Protein AF-A0A8J7S3L3-F1 (afdb_monomer)

Solvent-accessible surface area (backbone atoms only — not comparable to full-atom values): 12787 Å² total; per-residue (Å²): 104,70,68,49,50,49,54,50,54,50,32,56,54,24,55,77,68,77,41,87,68,78,92,63,87,54,40,47,67,22,46,58,32,37,54,26,50,59,57,37,36,75,75,37,51,93,46,29,60,64,65,48,79,44,77,77,84,53,61,69,63,55,49,54,53,35,75,75,72,50,64,72,42,30,33,40,27,55,44,59,82,64,94,70,64,72,58,43,76,20,71,45,71,69,49,39,49,57,49,47,63,70,50,56,83,67,79,64,57,44,29,40,29,45,57,76,80,58,80,42,40,31,46,34,33,34,49,66,91,41,78,70,46,40,31,33,29,44,44,84,91,52,98,63,34,51,57,93,77,70,20,49,75,46,80,42,90,76,54,69,67,58,52,51,48,51,55,50,53,32,58,76,47,58,37,30,48,32,29,34,33,33,36,31,35,98,88,56,69,30,46,75,47,54,34,58,80,52,84,48,83,74,51,52,80,78,32,68,55,69,59,52,50,52,53,51,53,56,55,51,61,55,61,78,75,110

Sequence (226 aa):
MYVLKYIESINEKNLKKGLKTVKIINNSKAVETCQNKYLTYVKLNEFMPKSYLTYSKEFKDIEELVEKNIEYPIVVKPVYGGYGNNVLMARDSKELNNICDLINSSNKEIFLQEYVPYKHDLRVFVLGKEVIGCMERIPHENWKANYSLGATIKEFEISEDIKKCVLNATRKLEAELVGVDVLVTEKDFKILEMNITPQFSGMIHFVDVPKKIIEYCLNLSKKDNK

pLDDT: mean 89.97, std 10.02, range [41.34, 98.56]

Structure (mmCIF, N/CA/C/O backbone):
data_AF-A0A8J7S3L3-F1
#
_entry.id   AF-A0A8J7S3L3-F1
#
loop_
_atom_site.group_PDB
_atom_site.id
_atom_site.type_symbol
_atom_site.label_atom_id
_atom_site.label_alt_id
_atom_site.label_comp_id
_atom_site.label_asym_id
_atom_site.label_entity_id
_atom_site.label_seq_id
_atom_site.pdbx_PDB_ins_code
_atom_site.Cartn_x
_atom_site.Cartn_y
_atom_site.Cartn_z
_atom_site.occupancy
_atom_site.B_iso_or_equiv
_atom_site.auth_seq_id
_atom_site.auth_comp_id
_atom_site.auth_asym_id
_atom_site.auth_atom_id
_atom_site.pdbx_PDB_model_num
ATOM 1 N N . MET A 1 1 ? 4.843 11.279 13.914 1.00 65.88 1 MET A N 1
ATOM 2 C CA . MET A 1 1 ? 5.247 10.041 14.619 1.00 65.88 1 MET A CA 1
ATOM 3 C C . MET A 1 1 ? 5.637 10.274 16.080 1.00 65.88 1 MET A C 1
ATOM 5 O O . MET A 1 1 ? 5.054 9.624 16.934 1.00 65.88 1 MET A O 1
ATOM 9 N N . TYR A 1 2 ? 6.555 11.200 16.395 1.00 74.94 2 TYR A N 1
ATOM 10 C CA . TYR A 1 2 ? 7.013 11.441 17.779 1.00 74.94 2 TYR A CA 1
ATOM 11 C C . TYR A 1 2 ? 5.892 11.759 18.781 1.00 74.94 2 TYR A C 1
ATOM 13 O O . TYR A 1 2 ? 5.894 11.218 19.881 1.00 74.94 2 TYR A O 1
ATOM 21 N N . VAL A 1 3 ? 4.893 12.553 18.380 1.00 78.62 3 VAL A N 1
ATOM 22 C CA . VAL A 1 3 ? 3.722 12.858 19.225 1.00 78.62 3 VAL A CA 1
ATOM 23 C C . VAL A 1 3 ? 2.913 11.600 19.557 1.00 78.62 3 VAL A C 1
ATOM 25 O O . VAL A 1 3 ? 2.542 11.406 20.706 1.00 78.62 3 VAL A O 1
ATOM 28 N N . LEU A 1 4 ? 2.690 10.707 18.586 1.00 81.44 4 LEU A N 1
ATOM 29 C CA . LEU A 1 4 ? 1.944 9.463 18.817 1.00 81.44 4 LEU A CA 1
ATOM 30 C C . LEU A 1 4 ? 2.699 8.537 19.775 1.00 81.44 4 LEU A C 1
ATOM 32 O O . LEU A 1 4 ? 2.120 8.089 20.757 1.00 81.44 4 LEU A O 1
ATOM 36 N N . LYS A 1 5 ? 4.008 8.342 19.552 1.00 81.88 5 LYS A N 1
ATOM 37 C CA . LYS A 1 5 ? 4.872 7.558 20.454 1.00 81.88 5 LYS A CA 1
ATOM 38 C C . LYS A 1 5 ? 4.876 8.130 21.879 1.00 81.88 5 LYS A C 1
ATOM 40 O O . LYS A 1 5 ? 4.873 7.382 22.852 1.00 81.88 5 LYS A O 1
ATOM 45 N N . TYR A 1 6 ? 4.846 9.456 22.015 1.00 83.25 6 TYR A N 1
ATOM 46 C CA . TYR A 1 6 ? 4.754 10.118 23.315 1.00 83.25 6 TYR A CA 1
ATOM 47 C C . TYR A 1 6 ? 3.409 9.867 24.015 1.00 83.25 6 TYR A C 1
ATOM 49 O O . TYR A 1 6 ? 3.402 9.494 25.188 1.00 83.25 6 TYR A O 1
ATOM 57 N N . ILE A 1 7 ? 2.282 10.008 23.305 1.00 81.75 7 ILE A N 1
ATOM 58 C CA . ILE A 1 7 ? 0.948 9.723 23.864 1.00 81.75 7 ILE A CA 1
ATOM 59 C C . ILE A 1 7 ? 0.842 8.245 24.268 1.00 81.75 7 ILE A C 1
ATOM 61 O O . ILE A 1 7 ? 0.348 7.937 25.349 1.00 81.75 7 ILE A O 1
ATOM 65 N N . GLU A 1 8 ? 1.365 7.327 23.457 1.00 86.31 8 GLU A N 1
ATOM 6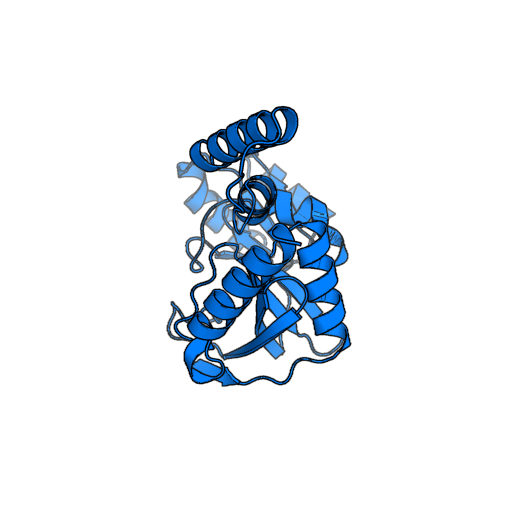6 C CA . GLU A 1 8 ? 1.406 5.897 23.784 1.00 86.31 8 GLU A CA 1
ATOM 67 C C . GLU A 1 8 ? 2.259 5.609 25.022 1.00 86.31 8 GLU A C 1
ATOM 69 O O . GLU A 1 8 ? 1.820 4.881 25.909 1.00 86.31 8 GLU A O 1
ATOM 74 N N . SER A 1 9 ? 3.420 6.254 25.158 1.00 84.56 9 SER A N 1
ATOM 75 C CA . SER A 1 9 ? 4.240 6.144 26.370 1.00 84.56 9 SER A CA 1
ATOM 76 C C . SER A 1 9 ? 3.509 6.650 27.622 1.00 84.56 9 SER A C 1
ATOM 78 O O . SER A 1 9 ? 3.641 6.066 28.702 1.00 84.56 9 SER A O 1
ATOM 80 N N . ILE A 1 10 ? 2.713 7.720 27.503 1.00 84.88 10 ILE A N 1
ATOM 81 C CA . ILE A 1 10 ? 1.843 8.183 28.594 1.00 84.88 10 ILE A CA 1
ATOM 82 C C . ILE A 1 10 ? 0.777 7.129 28.906 1.00 84.88 10 ILE A C 1
ATOM 84 O O . ILE A 1 10 ? 0.580 6.805 30.077 1.00 84.88 10 ILE A O 1
ATOM 88 N N . ASN A 1 11 ? 0.128 6.560 27.888 1.00 86.38 11 ASN A N 1
ATOM 89 C CA . ASN A 1 11 ? -0.875 5.513 28.071 1.00 86.38 11 ASN A CA 1
ATOM 90 C C . ASN A 1 11 ? -0.304 4.290 28.798 1.00 86.38 11 ASN A C 1
ATOM 92 O O . ASN A 1 11 ? -0.923 3.814 29.745 1.00 86.38 11 ASN A O 1
ATOM 96 N N . GLU A 1 12 ? 0.886 3.815 28.427 1.00 85.00 12 GLU A N 1
ATOM 97 C CA . GLU A 1 12 ? 1.554 2.699 29.111 1.00 85.00 12 GLU A CA 1
ATOM 98 C C . GLU A 1 12 ? 1.819 2.999 30.593 1.00 85.00 12 GLU A C 1
ATOM 100 O O . GLU A 1 12 ? 1.619 2.145 31.461 1.00 85.00 12 GLU A O 1
ATOM 105 N N . LYS A 1 13 ? 2.249 4.228 30.911 1.00 83.94 13 LYS A N 1
ATOM 106 C CA . LYS A 1 13 ? 2.450 4.666 32.301 1.00 83.94 13 LYS A CA 1
ATOM 107 C C . LYS A 1 13 ? 1.130 4.762 33.063 1.00 83.94 13 LYS A C 1
ATOM 109 O O . LYS A 1 13 ? 1.090 4.388 34.233 1.00 83.94 13 LYS A O 1
ATOM 114 N N . ASN A 1 14 ? 0.072 5.248 32.419 1.00 85.94 14 ASN A N 1
ATOM 115 C CA . ASN A 1 14 ? -1.262 5.348 33.005 1.00 85.94 14 ASN A CA 1
ATOM 116 C C . ASN A 1 14 ? -1.850 3.964 33.293 1.00 85.94 14 ASN A C 1
ATOM 118 O O . ASN A 1 14 ? -2.324 3.742 34.404 1.00 85.94 14 ASN A O 1
ATOM 122 N N . LEU A 1 15 ? -1.714 3.014 32.361 1.00 83.38 15 LEU A N 1
ATOM 123 C CA . LEU A 1 15 ? -2.097 1.609 32.545 1.00 83.38 15 LEU A CA 1
ATOM 124 C C . LEU A 1 15 ? -1.434 1.002 33.785 1.00 83.38 15 LEU A C 1
ATOM 126 O O . LEU A 1 15 ? -2.122 0.439 34.632 1.00 83.38 15 LEU A O 1
ATOM 130 N N . LYS A 1 16 ? -0.119 1.196 33.958 1.00 83.25 16 LYS A N 1
ATOM 131 C CA . LYS A 1 16 ? 0.620 0.723 35.148 1.00 83.25 16 LYS A CA 1
ATOM 132 C C . LYS A 1 16 ? 0.135 1.339 36.466 1.00 83.25 16 LYS A C 1
ATOM 134 O O . LYS A 1 16 ? 0.399 0.781 37.525 1.00 83.25 16 LYS A O 1
ATOM 139 N N . LYS A 1 17 ? -0.540 2.488 36.411 1.00 83.62 17 LYS A N 1
ATOM 140 C CA . LYS A 1 17 ? -1.075 3.218 37.570 1.00 83.62 17 LYS A CA 1
ATOM 141 C C . LYS A 1 17 ? -2.591 3.049 37.745 1.00 83.62 17 LYS A C 1
ATOM 143 O O . LYS A 1 17 ? -3.157 3.705 38.613 1.00 83.62 17 LYS A O 1
ATOM 148 N N . GLY A 1 18 ? -3.254 2.231 36.921 1.00 78.81 18 GLY A N 1
ATOM 149 C CA . GLY A 1 18 ? -4.717 2.090 36.931 1.00 78.81 18 GLY A CA 1
ATOM 150 C C . GLY A 1 18 ? -5.470 3.356 36.499 1.00 78.81 18 GLY A C 1
ATOM 151 O O . G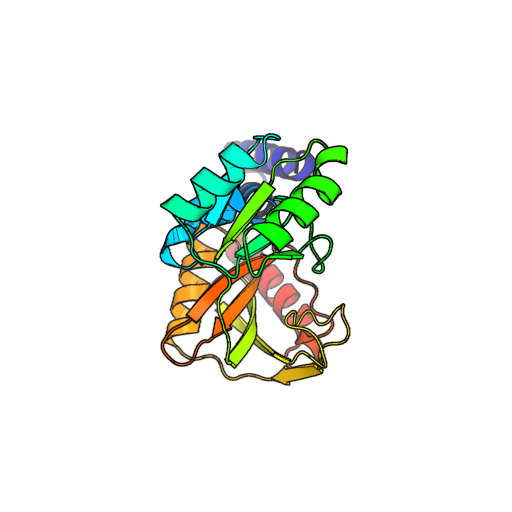LY A 1 18 ? -6.630 3.540 36.859 1.00 78.81 18 GLY A O 1
ATOM 152 N N . LEU A 1 19 ? -4.813 4.259 35.765 1.00 75.06 19 LEU A N 1
ATOM 153 C CA . LEU A 1 19 ? -5.396 5.512 35.283 1.00 75.06 19 LEU A CA 1
ATOM 154 C C . LEU A 1 19 ? -6.030 5.331 33.898 1.00 75.06 19 LEU A C 1
ATOM 156 O O . LEU A 1 19 ? -5.604 4.489 33.106 1.00 75.06 19 LEU A O 1
ATOM 160 N N . LYS A 1 20 ? -7.016 6.180 33.581 1.00 77.12 20 LYS A N 1
ATOM 161 C CA . LYS A 1 20 ? -7.659 6.208 32.259 1.00 77.12 20 LYS A CA 1
ATOM 162 C C . LYS A 1 20 ? -6.630 6.458 31.147 1.00 77.12 20 LYS A C 1
ATOM 164 O O . LYS A 1 20 ? -5.729 7.290 31.286 1.00 77.12 20 LYS A O 1
ATOM 169 N N . THR A 1 21 ? -6.797 5.758 30.030 1.00 80.75 21 THR A N 1
ATOM 170 C CA . THR A 1 21 ? -5.986 5.908 28.816 1.00 80.75 21 THR A CA 1
ATOM 171 C C . THR A 1 21 ? -6.812 6.446 27.658 1.00 80.75 21 THR A C 1
ATOM 173 O O . THR A 1 21 ? -8.042 6.466 27.704 1.00 80.75 21 THR A O 1
ATOM 176 N N . VAL A 1 22 ? -6.124 6.915 26.618 1.00 82.19 22 VAL A N 1
ATOM 177 C CA . VAL A 1 22 ? -6.744 7.366 25.371 1.00 82.19 22 VAL A CA 1
ATOM 178 C C . VAL A 1 22 ? -6.421 6.360 24.279 1.00 82.19 22 VAL A C 1
ATOM 180 O O . VAL A 1 22 ? -5.254 6.181 23.933 1.00 82.19 22 VAL A O 1
ATOM 183 N N . LYS A 1 23 ? -7.435 5.720 23.695 1.00 83.44 23 LYS A N 1
ATOM 184 C CA . LYS A 1 23 ? -7.217 4.859 22.531 1.00 83.44 23 LYS A CA 1
ATOM 185 C C . LYS A 1 23 ? -6.893 5.707 21.293 1.00 83.44 23 LYS A C 1
ATOM 187 O O . LYS A 1 23 ? -7.606 6.658 20.984 1.00 83.44 23 LYS A O 1
ATOM 192 N N . ILE A 1 24 ? -5.819 5.347 20.590 1.00 87.81 24 ILE A N 1
ATOM 193 C CA . ILE A 1 24 ? -5.340 6.025 19.379 1.00 87.81 24 ILE A CA 1
ATOM 194 C C . ILE A 1 24 ? -5.571 5.111 18.178 1.00 87.81 24 ILE A C 1
ATOM 196 O O . ILE A 1 24 ? -5.174 3.948 18.201 1.00 87.81 24 ILE A O 1
ATOM 200 N N . ILE A 1 25 ? -6.185 5.646 17.124 1.00 90.31 25 ILE A N 1
ATOM 201 C CA . ILE A 1 25 ? -6.412 4.944 15.859 1.00 90.31 25 ILE A CA 1
ATOM 202 C C . ILE A 1 25 ? -5.816 5.801 14.736 1.00 90.31 25 ILE A C 1
ATOM 204 O O . ILE A 1 25 ? -6.269 6.919 14.513 1.00 90.31 25 ILE A O 1
ATOM 208 N N . ASN A 1 26 ? -4.806 5.354 13.995 1.00 93.38 26 ASN A N 1
ATOM 209 C CA . ASN A 1 26 ? -3.995 4.145 14.177 1.00 93.38 26 ASN A CA 1
ATOM 210 C C . ASN A 1 26 ? -2.877 4.346 15.214 1.00 93.38 26 ASN A C 1
ATOM 212 O O . ASN A 1 26 ? -2.444 5.476 15.442 1.00 93.38 26 ASN A O 1
ATOM 216 N N . ASN A 1 27 ? -2.365 3.251 15.785 1.00 91.69 27 ASN A N 1
ATOM 217 C CA . ASN A 1 27 ? -1.185 3.298 16.655 1.00 91.69 27 ASN A CA 1
ATOM 218 C C . ASN A 1 27 ? 0.086 3.725 15.886 1.00 91.69 27 ASN A C 1
ATOM 220 O O . ASN A 1 27 ? 0.157 3.663 14.653 1.00 91.69 27 ASN A O 1
ATOM 224 N N . SER A 1 28 ? 1.113 4.158 16.615 1.00 92.19 28 SER A N 1
ATOM 225 C CA . SER A 1 28 ? 2.332 4.735 16.050 1.00 92.19 28 SER A CA 1
ATOM 226 C C . SER A 1 28 ? 3.122 3.745 15.197 1.00 92.19 28 SER A C 1
ATOM 228 O O . SER A 1 28 ? 3.692 4.156 14.187 1.00 92.19 28 SER A O 1
ATOM 230 N N . LYS A 1 29 ? 3.111 2.454 15.549 1.00 92.50 29 LYS A N 1
ATOM 231 C CA . LYS A 1 29 ? 3.786 1.379 14.809 1.00 92.50 29 LYS A CA 1
ATOM 232 C C . LYS A 1 29 ? 3.143 1.149 13.444 1.00 92.50 29 LYS A C 1
ATOM 234 O O . LYS A 1 29 ? 3.855 1.003 12.447 1.00 92.50 29 LYS A O 1
ATOM 239 N N . ALA A 1 30 ? 1.814 1.138 13.387 1.00 94.81 30 ALA A N 1
ATOM 240 C CA . ALA A 1 30 ? 1.057 1.032 12.148 1.00 94.81 30 ALA A CA 1
ATOM 241 C C . ALA A 1 30 ? 1.305 2.259 11.261 1.00 94.81 30 ALA A C 1
ATOM 243 O O . ALA A 1 30 ? 1.587 2.102 10.074 1.00 94.81 30 ALA A O 1
ATOM 244 N N . VAL A 1 31 ? 1.298 3.466 11.842 1.00 94.25 31 VAL A N 1
ATOM 245 C CA . VAL A 1 31 ? 1.627 4.714 11.131 1.00 94.25 31 VAL A CA 1
ATOM 246 C C . VAL A 1 31 ? 3.046 4.690 10.566 1.00 94.25 31 VAL A C 1
ATOM 248 O O . VAL A 1 31 ? 3.220 4.938 9.377 1.00 94.25 31 VAL A O 1
ATOM 251 N N . GLU A 1 32 ? 4.045 4.353 11.379 1.00 93.06 32 GLU A N 1
ATOM 252 C CA . GLU A 1 32 ? 5.452 4.265 10.967 1.00 93.06 32 GLU A CA 1
ATOM 253 C C . GLU A 1 32 ? 5.653 3.251 9.840 1.00 93.06 32 GLU A C 1
ATOM 255 O O . GLU A 1 32 ? 6.300 3.549 8.838 1.00 93.06 32 GLU A O 1
ATOM 260 N N . THR A 1 33 ? 5.053 2.067 9.981 1.00 95.12 33 THR A N 1
ATOM 261 C CA . THR A 1 33 ? 5.200 1.002 8.989 1.00 95.12 33 THR A CA 1
ATOM 262 C C . THR A 1 33 ? 4.519 1.374 7.673 1.00 95.12 33 THR A C 1
ATOM 264 O O . THR A 1 33 ? 5.149 1.291 6.626 1.00 95.12 33 THR A O 1
ATOM 267 N N . CYS A 1 34 ? 3.254 1.802 7.714 1.00 94.50 34 CYS A N 1
ATOM 268 C CA . CYS A 1 34 ? 2.455 2.045 6.510 1.00 94.50 34 CYS A CA 1
ATOM 269 C C . CYS A 1 34 ? 2.886 3.303 5.741 1.00 94.50 34 CYS A C 1
ATOM 271 O O . CYS A 1 34 ? 2.673 3.389 4.537 1.00 94.50 34 CYS A O 1
ATOM 273 N N . GLN A 1 35 ? 3.501 4.289 6.406 1.00 91.81 35 GLN A N 1
ATOM 274 C CA . GLN A 1 35 ? 4.046 5.472 5.723 1.00 91.81 35 GLN A CA 1
ATOM 275 C C . GLN A 1 35 ? 5.332 5.179 4.940 1.00 91.81 35 GLN A C 1
ATOM 277 O O . GLN A 1 35 ? 5.708 5.969 4.072 1.00 91.81 35 GLN A O 1
ATOM 282 N N . ASN A 1 36 ? 5.999 4.062 5.233 1.00 93.75 36 ASN A N 1
ATOM 283 C CA . ASN A 1 36 ? 7.215 3.632 4.564 1.00 93.75 36 ASN A CA 1
ATOM 284 C C . ASN A 1 36 ? 6.914 2.410 3.681 1.00 93.75 36 ASN A C 1
ATOM 286 O O . ASN A 1 36 ? 6.655 1.307 4.170 1.00 93.75 36 ASN A O 1
ATOM 290 N N . LYS A 1 37 ? 6.978 2.594 2.357 1.00 94.06 37 LYS A N 1
ATOM 291 C CA . LYS A 1 37 ? 6.635 1.537 1.391 1.00 94.06 37 LYS A CA 1
ATOM 292 C C . LYS A 1 37 ? 7.522 0.298 1.518 1.00 94.06 37 LYS A C 1
ATOM 294 O O . LYS A 1 37 ? 7.021 -0.812 1.363 1.00 94.06 37 LYS A O 1
ATOM 299 N N . TYR A 1 38 ? 8.801 0.467 1.853 1.00 95.25 38 TYR A N 1
ATOM 300 C CA . TYR A 1 38 ? 9.711 -0.662 2.038 1.00 95.25 38 TYR A CA 1
ATOM 301 C C . TYR A 1 38 ? 9.422 -1.428 3.334 1.00 95.25 38 TYR A C 1
ATOM 303 O O . TYR A 1 38 ? 9.361 -2.651 3.307 1.00 95.25 38 TYR A O 1
ATOM 311 N N . LEU A 1 39 ? 9.158 -0.747 4.456 1.00 96.12 39 LEU A N 1
ATOM 312 C CA . LEU A 1 39 ? 8.772 -1.425 5.703 1.00 96.12 39 LEU A CA 1
ATOM 313 C C . LEU A 1 39 ? 7.430 -2.153 5.566 1.00 96.12 39 LEU A C 1
ATOM 315 O O . LEU A 1 39 ? 7.263 -3.241 6.117 1.00 96.12 39 LEU A O 1
ATOM 319 N N . THR A 1 40 ? 6.490 -1.567 4.819 1.00 97.38 40 THR A N 1
ATOM 320 C CA . THR A 1 40 ? 5.234 -2.231 4.449 1.00 97.38 40 THR A CA 1
ATOM 321 C C . THR A 1 40 ? 5.519 -3.500 3.650 1.00 97.38 40 THR A C 1
ATOM 323 O O . THR A 1 40 ? 5.047 -4.569 4.030 1.00 97.38 40 THR A O 1
ATOM 326 N N . TYR A 1 41 ? 6.353 -3.400 2.609 1.00 97.75 41 TYR A N 1
ATOM 327 C CA . TYR A 1 41 ? 6.758 -4.539 1.789 1.00 97.75 41 TYR A CA 1
ATOM 328 C C . TYR A 1 41 ? 7.446 -5.635 2.605 1.00 97.75 41 TYR A C 1
ATOM 330 O O . TYR A 1 41 ? 7.042 -6.782 2.520 1.00 97.75 41 TYR A O 1
ATOM 338 N N . VAL A 1 42 ? 8.411 -5.310 3.470 1.00 97.44 42 VAL A N 1
ATOM 339 C CA . VAL A 1 42 ? 9.106 -6.307 4.307 1.00 97.44 42 VAL A CA 1
ATOM 340 C C . VAL A 1 42 ? 8.131 -7.131 5.159 1.00 97.44 42 VAL A C 1
ATOM 342 O O . VAL A 1 42 ? 8.380 -8.309 5.400 1.00 97.44 42 VAL A O 1
ATOM 345 N N . LYS A 1 43 ? 7.014 -6.544 5.609 1.00 97.88 43 LYS A N 1
ATOM 346 C CA . LYS A 1 43 ? 6.008 -7.252 6.418 1.00 97.88 43 LYS A CA 1
ATOM 347 C C . LYS A 1 43 ? 4.937 -7.988 5.613 1.00 97.88 43 LYS A C 1
ATOM 349 O O . LYS A 1 43 ? 4.226 -8.800 6.205 1.00 97.88 43 LYS A O 1
ATOM 354 N N . LEU A 1 44 ? 4.774 -7.648 4.336 1.00 98.06 44 LEU A N 1
ATOM 355 C CA . LEU A 1 44 ? 3.674 -8.096 3.479 1.00 98.06 44 LEU A CA 1
ATOM 356 C C . LEU A 1 44 ? 4.160 -8.612 2.115 1.00 98.06 44 LEU A C 1
ATOM 358 O O . LEU A 1 44 ? 3.376 -8.629 1.167 1.00 98.06 44 LEU A O 1
ATOM 362 N N . ASN A 1 45 ? 5.435 -8.976 1.974 1.00 97.06 45 ASN A N 1
ATOM 363 C CA . ASN A 1 45 ? 6.047 -9.274 0.676 1.00 97.06 45 ASN A CA 1
ATOM 364 C C . ASN A 1 45 ? 5.328 -10.405 -0.069 1.00 97.06 45 ASN A C 1
ATOM 366 O O . ASN A 1 45 ? 5.272 -10.387 -1.291 1.00 97.06 45 ASN A O 1
ATOM 370 N N . GLU A 1 46 ? 4.705 -11.335 0.649 1.00 96.81 46 GLU A N 1
ATOM 371 C CA . GLU A 1 46 ? 3.926 -12.428 0.082 1.00 96.81 46 GLU A CA 1
ATOM 372 C C . GLU A 1 46 ? 2.612 -11.974 -0.576 1.00 96.81 46 GLU A C 1
ATOM 374 O O . GLU A 1 46 ? 2.054 -12.696 -1.399 1.00 96.81 46 GLU A O 1
ATOM 379 N N . PHE A 1 47 ? 2.113 -10.784 -0.228 1.00 97.38 47 PHE A N 1
ATOM 380 C CA . PHE A 1 47 ? 0.896 -10.196 -0.797 1.00 97.38 47 PHE A CA 1
ATOM 381 C C . PHE A 1 47 ? 1.188 -9.124 -1.849 1.00 97.38 47 PHE A C 1
ATOM 383 O O . PHE A 1 47 ? 0.266 -8.675 -2.531 1.00 97.38 47 PHE A O 1
ATOM 390 N N . MET A 1 48 ? 2.439 -8.675 -1.953 1.00 97.75 48 MET A N 1
ATOM 391 C CA . MET A 1 48 ? 2.837 -7.515 -2.748 1.00 97.75 48 MET A CA 1
ATOM 392 C C . MET A 1 48 ? 3.676 -7.928 -3.969 1.00 97.75 48 MET A C 1
ATOM 394 O O . MET A 1 48 ? 4.271 -9.004 -3.971 1.00 97.75 48 MET A O 1
ATOM 398 N N . PRO A 1 49 ? 3.757 -7.088 -5.017 1.00 96.88 49 PRO A N 1
ATOM 399 C CA . PRO A 1 49 ? 4.678 -7.320 -6.128 1.00 96.88 49 PRO A CA 1
ATOM 400 C C . PRO A 1 49 ? 6.128 -7.278 -5.641 1.00 96.88 49 PRO A C 1
ATOM 402 O O . PRO A 1 49 ? 6.437 -6.539 -4.693 1.00 96.88 49 PRO A O 1
ATOM 405 N N . LYS A 1 50 ? 7.029 -8.018 -6.300 1.00 97.19 50 LYS A N 1
ATOM 406 C CA . LYS A 1 50 ? 8.447 -8.030 -5.918 1.00 97.19 50 LYS A CA 1
ATOM 407 C C . LYS A 1 50 ? 8.987 -6.609 -5.896 1.00 97.19 50 LYS A C 1
ATOM 409 O O . LYS A 1 50 ? 8.784 -5.838 -6.832 1.00 97.19 50 LYS A O 1
ATOM 414 N N . SER A 1 51 ? 9.633 -6.248 -4.796 1.00 97.00 51 SER A N 1
ATOM 415 C CA . SER A 1 51 ? 10.109 -4.888 -4.585 1.00 97.00 51 SER A CA 1
ATOM 416 C C . SER A 1 51 ? 11.468 -4.860 -3.902 1.00 97.00 51 SER A C 1
ATOM 418 O O . SER A 1 51 ? 11.775 -5.706 -3.062 1.00 97.00 51 SER A O 1
ATOM 420 N N . TYR A 1 52 ? 12.273 -3.864 -4.251 1.00 96.19 52 TYR A N 1
ATOM 421 C CA . TYR A 1 52 ? 13.649 -3.717 -3.801 1.00 96.19 52 TYR A CA 1
ATOM 422 C C . TYR A 1 52 ? 13.933 -2.262 -3.451 1.00 96.19 52 TYR A C 1
ATOM 424 O O . TYR A 1 52 ? 13.400 -1.336 -4.062 1.00 96.19 52 TYR A O 1
ATOM 432 N N . LEU A 1 53 ? 14.777 -2.067 -2.444 1.00 94.94 53 LEU A N 1
ATOM 433 C CA . LEU A 1 53 ? 15.251 -0.758 -2.023 1.00 94.94 53 LEU A CA 1
ATOM 434 C C . LEU A 1 53 ? 16.738 -0.654 -2.338 1.00 94.94 53 LEU A C 1
ATOM 436 O O . LEU A 1 53 ? 17.508 -1.525 -1.937 1.00 94.94 53 LEU A O 1
ATOM 440 N N . THR A 1 54 ? 17.142 0.421 -3.005 1.00 92.12 54 THR A N 1
ATOM 441 C CA . THR A 1 54 ? 18.555 0.726 -3.231 1.00 92.12 54 THR A CA 1
ATOM 442 C C . THR A 1 54 ? 18.885 2.159 -2.838 1.00 92.12 54 THR A C 1
ATOM 444 O O . THR A 1 54 ? 18.077 3.080 -2.983 1.00 92.12 54 THR A O 1
ATOM 447 N N . TYR A 1 55 ? 20.097 2.324 -2.318 1.00 90.44 55 TYR A N 1
ATOM 448 C CA . TYR A 1 55 ? 20.711 3.617 -2.029 1.00 90.44 55 TYR A CA 1
ATOM 449 C C . TYR A 1 55 ? 21.789 3.975 -3.057 1.00 90.44 55 TYR A C 1
ATOM 451 O O . TYR A 1 55 ? 22.328 5.081 -2.987 1.00 90.44 55 TYR A O 1
ATOM 459 N N . SER A 1 56 ? 22.110 3.062 -3.987 1.00 90.12 56 SER A N 1
ATOM 460 C CA . SER A 1 56 ? 23.132 3.325 -4.997 1.00 90.12 56 SER A CA 1
ATOM 461 C C . SER A 1 56 ? 22.708 4.478 -5.906 1.00 90.12 56 SER A C 1
ATOM 463 O O . SER A 1 56 ? 21.521 4.694 -6.169 1.00 90.12 56 SER A O 1
ATOM 465 N N . LYS A 1 57 ? 23.711 5.240 -6.336 1.00 85.38 57 LYS A N 1
ATOM 466 C CA . LYS A 1 57 ? 23.603 6.329 -7.315 1.00 85.38 57 LYS A CA 1
ATOM 467 C C . LYS A 1 57 ? 24.162 5.932 -8.673 1.00 85.38 57 LYS A C 1
ATOM 469 O O . LYS A 1 57 ? 23.879 6.603 -9.663 1.00 85.38 57 LYS A O 1
ATOM 474 N N . GLU A 1 58 ? 24.905 4.831 -8.712 1.00 90.94 58 GLU A N 1
ATOM 475 C CA . GLU A 1 58 ? 25.475 4.279 -9.926 1.00 90.94 58 GLU A CA 1
ATOM 476 C C . GLU A 1 58 ? 24.393 3.493 -10.661 1.00 90.94 58 GLU A C 1
ATOM 478 O O . GLU A 1 58 ? 23.884 2.491 -10.153 1.00 90.94 58 GLU A O 1
ATOM 483 N N . PHE A 1 59 ? 24.042 3.937 -11.870 1.00 92.75 59 PHE A N 1
ATOM 484 C CA . PHE A 1 59 ? 23.020 3.272 -12.681 1.00 92.75 59 PHE A CA 1
ATOM 485 C C . PHE A 1 59 ? 23.327 1.784 -12.875 1.00 92.75 59 PHE A C 1
ATOM 487 O O . PHE A 1 59 ? 22.426 0.961 -12.771 1.00 92.75 59 PHE A O 1
ATOM 494 N N . LYS A 1 60 ? 24.604 1.432 -13.052 1.00 94.06 60 LYS A N 1
ATOM 495 C CA . LYS A 1 60 ? 25.045 0.046 -13.231 1.00 94.06 60 LYS A CA 1
ATOM 496 C C . LYS A 1 60 ? 24.647 -0.870 -12.066 1.00 94.06 60 LYS A C 1
ATOM 498 O O . LYS A 1 60 ? 24.208 -1.989 -12.305 1.00 94.06 60 LYS A O 1
ATOM 503 N N . ASP A 1 61 ? 24.750 -0.402 -10.821 1.00 94.56 61 ASP A N 1
ATOM 504 C CA . ASP A 1 61 ? 24.347 -1.196 -9.651 1.00 94.56 61 ASP A CA 1
ATOM 505 C C . ASP A 1 61 ? 22.826 -1.390 -9.604 1.00 94.56 61 ASP A C 1
ATOM 507 O O . ASP A 1 61 ? 22.323 -2.434 -9.186 1.00 94.56 61 ASP A O 1
ATOM 511 N N . ILE A 1 62 ? 22.081 -0.354 -10.002 1.00 94.19 62 ILE A N 1
ATOM 512 C CA . ILE A 1 62 ? 20.617 -0.369 -10.055 1.00 94.19 62 ILE A CA 1
ATOM 513 C C . ILE A 1 62 ? 20.151 -1.318 -11.163 1.00 94.19 62 ILE A C 1
ATOM 515 O O . ILE A 1 62 ? 19.249 -2.121 -10.937 1.00 94.19 62 ILE A O 1
ATOM 519 N N . GLU A 1 63 ? 20.775 -1.248 -12.336 1.00 95.12 63 GLU A N 1
ATOM 520 C CA . GLU A 1 63 ? 20.520 -2.123 -13.477 1.00 95.12 63 GLU A CA 1
ATOM 521 C C . GLU A 1 63 ? 20.804 -3.585 -13.119 1.00 95.12 63 GLU A C 1
ATOM 523 O O . GLU A 1 63 ? 19.918 -4.423 -13.257 1.00 95.12 63 GLU A O 1
ATOM 528 N N . GLU A 1 64 ? 21.967 -3.883 -12.533 1.00 95.62 64 GLU A N 1
ATOM 529 C CA . GLU A 1 64 ? 22.322 -5.239 -12.098 1.00 95.62 64 GLU A CA 1
ATOM 530 C C . GLU A 1 64 ? 21.341 -5.786 -11.046 1.00 95.62 64 GLU A C 1
ATOM 532 O O . GLU A 1 64 ? 20.984 -6.969 -11.064 1.00 95.62 64 GLU A O 1
ATOM 537 N N . LEU A 1 65 ? 20.872 -4.933 -10.127 1.00 95.19 65 LEU A N 1
ATOM 538 C CA . LEU A 1 65 ? 19.829 -5.296 -9.169 1.00 95.19 65 LEU A CA 1
ATOM 539 C C . LEU A 1 65 ? 18.523 -5.662 -9.882 1.00 95.19 65 LEU A C 1
ATOM 541 O O . LEU A 1 65 ? 17.910 -6.661 -9.504 1.00 95.19 65 LEU A O 1
ATOM 545 N N . VAL A 1 66 ? 18.097 -4.880 -10.878 1.00 95.19 66 VAL A N 1
ATOM 546 C CA . VAL A 1 66 ? 16.878 -5.147 -11.654 1.00 95.19 66 VAL A CA 1
ATOM 547 C C . VAL A 1 66 ? 17.032 -6.441 -12.444 1.00 95.19 66 VAL A C 1
ATOM 549 O O . VAL A 1 66 ? 16.274 -7.370 -12.191 1.00 95.19 66 VAL A O 1
ATOM 552 N N . GLU A 1 67 ? 18.050 -6.562 -13.295 1.00 93.94 67 GLU A N 1
ATOM 553 C CA . GLU A 1 67 ? 18.260 -7.719 -14.179 1.00 93.94 67 GLU A CA 1
ATOM 554 C C . GLU A 1 67 ? 18.310 -9.059 -13.432 1.00 93.94 67 GLU A C 1
ATOM 556 O O . GLU A 1 67 ? 17.860 -10.085 -13.941 1.00 93.94 67 GLU A O 1
ATOM 561 N N . LYS A 1 68 ? 18.828 -9.065 -12.199 1.00 94.81 68 LYS A N 1
ATOM 562 C CA . LYS A 1 68 ? 18.905 -10.277 -11.371 1.00 94.81 68 LYS A CA 1
ATOM 563 C C . LYS A 1 68 ? 17.591 -10.671 -10.700 1.00 94.81 68 LYS A C 1
ATOM 565 O O . LYS A 1 68 ? 17.485 -11.799 -10.219 1.00 94.81 68 LYS A O 1
ATOM 570 N N . ASN A 1 69 ? 16.631 -9.756 -10.573 1.00 94.81 69 ASN A N 1
ATOM 571 C CA . ASN A 1 69 ? 15.540 -9.903 -9.608 1.00 94.81 69 ASN A CA 1
ATOM 572 C C . ASN A 1 69 ? 14.134 -9.571 -10.130 1.00 94.81 69 ASN A C 1
ATOM 574 O O . ASN A 1 69 ? 13.161 -10.147 -9.628 1.00 94.81 69 ASN A O 1
ATOM 578 N N . ILE A 1 70 ? 14.010 -8.629 -11.068 1.00 93.56 70 ILE A N 1
ATOM 579 C CA . ILE A 1 70 ? 12.735 -8.103 -11.570 1.00 93.56 70 ILE A CA 1
ATOM 580 C C . ILE A 1 70 ? 12.807 -7.942 -13.090 1.00 93.56 70 ILE A C 1
ATOM 582 O O . ILE A 1 70 ? 13.810 -7.493 -13.633 1.00 93.56 70 ILE A O 1
ATOM 586 N N . GLU A 1 71 ? 11.711 -8.251 -13.772 1.00 93.06 71 GLU A N 1
ATOM 587 C CA . GLU A 1 71 ? 11.570 -8.011 -15.206 1.00 93.06 71 GLU A CA 1
ATOM 588 C C . GLU A 1 71 ? 10.905 -6.658 -15.479 1.00 93.06 71 GLU A C 1
ATOM 590 O O . GLU A 1 71 ? 10.093 -6.169 -14.691 1.00 93.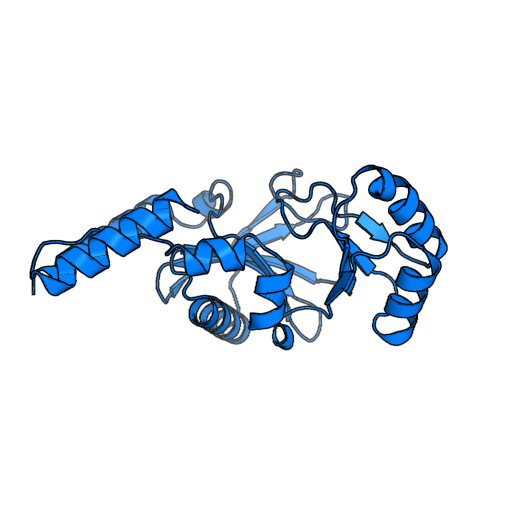06 71 GLU A O 1
ATOM 595 N N . TYR A 1 72 ? 11.236 -6.052 -16.618 1.00 96.06 72 TYR A N 1
ATOM 596 C CA . TYR A 1 72 ? 10.538 -4.863 -17.089 1.00 96.06 72 TYR A CA 1
ATOM 597 C C . TYR A 1 72 ? 9.123 -5.203 -17.600 1.00 96.06 72 TYR A C 1
ATOM 599 O O . TYR A 1 72 ? 8.919 -6.278 -18.165 1.00 96.06 72 TYR A O 1
ATOM 607 N N . PRO A 1 73 ? 8.153 -4.273 -17.497 1.00 96.44 73 PRO A N 1
ATOM 608 C CA . PRO A 1 73 ? 8.284 -2.931 -16.928 1.00 96.44 73 PRO A CA 1
ATOM 609 C C . PRO A 1 73 ? 8.384 -2.922 -15.393 1.00 96.44 73 PRO A C 1
ATOM 611 O O . PRO A 1 73 ? 7.811 -3.763 -14.707 1.00 96.44 73 PRO A O 1
ATOM 614 N N . ILE A 1 74 ? 9.067 -1.915 -14.845 1.00 96.38 74 ILE A N 1
ATOM 615 C CA . ILE A 1 74 ? 9.164 -1.687 -13.397 1.00 96.38 74 ILE A CA 1
ATOM 616 C C . ILE A 1 74 ? 8.652 -0.301 -13.016 1.00 96.38 74 ILE A C 1
ATOM 618 O O . ILE A 1 74 ? 8.734 0.661 -13.780 1.00 96.38 74 ILE A O 1
ATOM 622 N N . VAL A 1 75 ? 8.145 -0.190 -11.795 1.00 95.38 75 VAL A N 1
ATOM 623 C CA . VAL A 1 75 ? 7.716 1.054 -11.168 1.00 95.38 75 VAL A CA 1
ATOM 624 C C . VAL A 1 75 ? 8.812 1.556 -10.232 1.00 95.38 75 VAL A C 1
ATOM 626 O O . VAL A 1 75 ? 9.207 0.874 -9.288 1.00 95.38 75 VAL A O 1
ATOM 629 N N . VAL A 1 76 ? 9.260 2.786 -10.461 1.00 93.38 76 VAL A N 1
ATOM 630 C CA . VAL A 1 76 ? 10.215 3.516 -9.625 1.00 93.38 76 VAL A CA 1
ATOM 631 C C . VAL A 1 76 ? 9.443 4.521 -8.780 1.00 93.38 76 VAL A C 1
ATOM 633 O O . VAL A 1 76 ? 8.720 5.363 -9.315 1.00 93.38 76 VAL A O 1
ATOM 636 N N . LYS A 1 77 ? 9.562 4.447 -7.453 1.00 90.69 77 LYS A N 1
ATOM 637 C CA . LYS A 1 77 ? 8.857 5.359 -6.542 1.00 90.69 77 LYS A CA 1
ATOM 638 C C . LYS A 1 77 ? 9.697 5.712 -5.312 1.00 90.69 77 LYS A C 1
ATOM 640 O O . LYS A 1 77 ? 10.573 4.943 -4.921 1.00 90.69 77 LYS A O 1
ATOM 645 N N . PRO A 1 78 ? 9.444 6.860 -4.663 1.00 88.56 78 PRO A N 1
ATOM 646 C CA . PRO A 1 78 ? 10.053 7.154 -3.375 1.00 88.56 78 PRO A CA 1
ATOM 647 C C . PRO A 1 78 ? 9.455 6.258 -2.282 1.00 88.56 78 PRO A C 1
ATOM 649 O O . PRO A 1 78 ? 8.262 5.927 -2.306 1.00 88.56 78 PRO A O 1
ATOM 652 N N . VAL A 1 79 ? 10.266 5.910 -1.279 1.00 89.38 79 VAL A N 1
ATOM 653 C CA . VAL A 1 79 ? 9.812 5.127 -0.114 1.00 89.38 79 VAL A CA 1
ATOM 654 C C . VAL A 1 79 ? 8.726 5.861 0.668 1.00 89.38 79 VAL A C 1
ATOM 656 O O . VAL A 1 79 ? 7.756 5.242 1.110 1.00 89.38 79 VAL A O 1
ATOM 659 N N . TYR A 1 80 ? 8.856 7.183 0.781 1.00 87.38 80 TYR A N 1
ATOM 660 C CA . TYR A 1 80 ? 7.879 8.066 1.410 1.00 87.38 80 TYR A CA 1
ATOM 661 C C . TYR A 1 80 ? 7.117 8.891 0.373 1.00 87.38 80 TYR A C 1
ATOM 663 O O . TYR A 1 80 ? 7.644 9.243 -0.679 1.00 87.38 80 TYR A O 1
ATOM 671 N N . GLY A 1 81 ? 5.877 9.249 0.696 1.00 76.81 81 GLY A N 1
ATOM 672 C CA . GLY A 1 81 ? 5.017 10.083 -0.147 1.00 76.81 81 GLY A CA 1
ATOM 673 C C . GLY A 1 81 ? 3.714 9.384 -0.522 1.00 76.81 81 GLY A C 1
ATOM 674 O O . GLY A 1 81 ? 3.528 8.205 -0.229 1.00 76.81 81 GLY A O 1
ATOM 675 N N . GLY A 1 82 ? 2.823 10.118 -1.181 1.00 70.38 82 GLY A N 1
ATOM 676 C CA . GLY A 1 82 ? 1.503 9.646 -1.599 1.00 70.38 82 GLY A CA 1
ATOM 677 C C . GLY A 1 82 ? 1.010 10.382 -2.846 1.00 70.38 82 GLY A C 1
ATOM 678 O O . GLY A 1 82 ? 1.755 11.153 -3.453 1.00 70.38 82 GLY A O 1
ATOM 679 N N . TYR A 1 83 ? -0.251 10.149 -3.217 1.00 62.03 83 TYR A N 1
ATOM 680 C CA . TYR A 1 83 ? -0.939 10.804 -4.347 1.00 62.03 83 TYR A CA 1
ATOM 681 C C . TYR A 1 83 ? -0.383 10.496 -5.747 1.00 62.03 83 TYR A C 1
ATOM 683 O O . TYR A 1 83 ? -0.694 11.198 -6.701 1.00 62.03 83 TYR A O 1
ATOM 691 N N . GLY A 1 84 ? 0.436 9.451 -5.895 1.00 60.66 84 GLY A N 1
ATOM 692 C CA . GLY A 1 84 ? 1.017 9.079 -7.192 1.00 60.66 84 GLY A CA 1
ATOM 693 C C . GLY A 1 84 ? 2.142 10.005 -7.682 1.00 60.66 84 GLY A C 1
ATOM 694 O O . GLY A 1 84 ? 2.641 9.816 -8.798 1.00 60.66 84 GLY A O 1
ATOM 695 N N . ASN A 1 85 ? 2.565 10.964 -6.851 1.00 71.12 85 ASN A N 1
ATOM 696 C CA . ASN A 1 85 ? 3.689 11.858 -7.125 1.00 71.12 85 ASN A CA 1
ATOM 697 C C . ASN A 1 85 ? 5.003 11.073 -7.156 1.00 71.12 85 ASN A C 1
ATOM 699 O O . ASN A 1 85 ? 5.246 10.232 -6.291 1.00 71.12 85 ASN A O 1
ATOM 703 N N . ASN A 1 86 ? 5.857 11.363 -8.142 1.00 78.62 86 ASN A N 1
ATOM 704 C CA . ASN A 1 86 ? 7.151 10.698 -8.352 1.00 78.62 86 ASN A CA 1
ATOM 705 C C . ASN A 1 86 ? 7.067 9.166 -8.469 1.00 78.62 86 ASN A C 1
ATOM 707 O O . ASN A 1 86 ? 8.031 8.466 -8.183 1.00 78.62 86 ASN A O 1
ATOM 711 N N . VAL A 1 87 ? 5.910 8.644 -8.879 1.00 86.94 87 VAL A N 1
ATOM 712 C CA . VAL A 1 87 ? 5.762 7.244 -9.278 1.00 86.94 87 VAL A CA 1
ATOM 713 C C . VAL A 1 87 ? 5.976 7.185 -10.788 1.00 86.94 87 VAL A C 1
ATOM 715 O O . VAL A 1 87 ? 5.155 7.691 -11.550 1.00 86.94 87 VAL A O 1
ATOM 718 N N . LEU A 1 88 ? 7.087 6.623 -11.230 1.00 91.25 88 LEU A N 1
ATOM 719 C CA . LEU A 1 88 ? 7.489 6.568 -12.632 1.00 91.25 88 LEU A CA 1
ATOM 720 C C . LEU A 1 88 ? 7.541 5.109 -13.078 1.00 91.25 88 LEU A C 1
ATOM 722 O O . LEU A 1 88 ? 7.695 4.217 -12.252 1.00 91.25 88 LEU A O 1
ATOM 726 N N . MET A 1 89 ? 7.373 4.862 -14.370 1.00 94.06 89 MET A N 1
ATOM 727 C CA . MET A 1 89 ? 7.463 3.519 -14.939 1.00 94.06 89 MET A CA 1
ATOM 728 C C . MET A 1 89 ? 8.599 3.499 -15.950 1.00 94.06 89 MET A C 1
ATOM 730 O O . MET A 1 89 ? 8.633 4.367 -16.820 1.00 94.06 89 MET A O 1
ATOM 734 N N . ALA A 1 90 ? 9.490 2.521 -15.817 1.00 95.88 90 ALA A N 1
ATOM 735 C CA . AL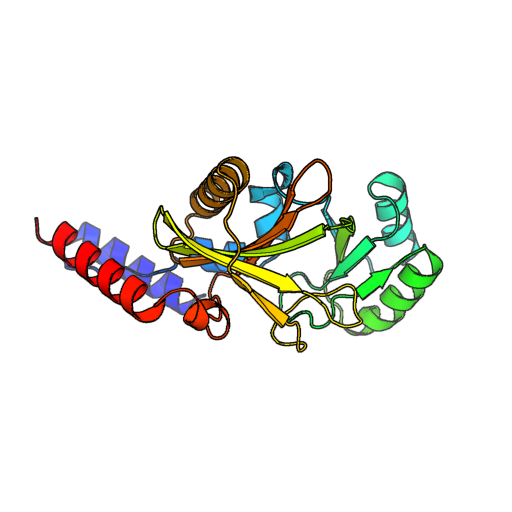A A 1 90 ? 10.515 2.193 -16.795 1.00 95.88 90 ALA A CA 1
ATOM 736 C C . ALA A 1 90 ? 10.085 0.939 -17.555 1.00 95.88 90 ALA A C 1
ATOM 738 O O . ALA A 1 90 ? 9.844 -0.099 -16.936 1.00 95.88 90 ALA A O 1
ATOM 739 N N . ARG A 1 91 ? 9.982 1.024 -18.881 1.00 96.06 91 ARG A N 1
ATOM 740 C CA . ARG A 1 91 ? 9.665 -0.121 -19.756 1.00 96.06 91 ARG A CA 1
ATOM 741 C C . ARG A 1 91 ? 10.884 -0.919 -20.185 1.00 96.06 91 ARG A C 1
ATOM 743 O O . ARG A 1 91 ? 10.731 -2.053 -20.620 1.00 96.06 91 ARG A O 1
ATOM 750 N N . ASP A 1 92 ? 12.061 -0.330 -20.064 1.00 96.88 92 ASP A N 1
ATOM 751 C CA . ASP A 1 92 ? 13.341 -0.940 -20.387 1.00 96.88 92 ASP A CA 1
ATOM 752 C C . ASP A 1 92 ? 14.466 -0.263 -19.583 1.00 96.88 92 ASP A C 1
ATOM 754 O O . ASP A 1 92 ? 14.239 0.702 -18.838 1.00 96.88 92 ASP A O 1
ATOM 758 N N . SER A 1 93 ? 15.689 -0.777 -19.729 1.00 96.44 93 SER A N 1
ATOM 759 C CA . SER A 1 93 ? 16.888 -0.229 -19.079 1.00 96.44 93 SER A CA 1
ATOM 760 C C . SER A 1 93 ? 17.154 1.233 -19.465 1.00 96.44 93 SER A C 1
ATOM 762 O O . SER A 1 93 ? 17.518 2.045 -18.612 1.00 96.44 93 SER A O 1
ATOM 764 N N . LYS A 1 94 ? 16.873 1.629 -20.713 1.00 96.31 94 LYS A N 1
ATOM 765 C CA . LYS A 1 94 ? 17.087 3.005 -21.176 1.00 96.31 94 LYS A CA 1
ATOM 766 C C . LYS A 1 94 ? 16.144 3.985 -20.478 1.00 96.31 94 LYS A C 1
ATOM 768 O O . LYS A 1 94 ? 16.579 5.049 -20.038 1.00 96.31 94 LYS A O 1
ATOM 773 N N . GLU A 1 95 ? 14.861 3.645 -20.364 1.00 96.19 95 GLU A N 1
ATOM 774 C CA . GLU A 1 95 ? 13.896 4.428 -19.593 1.00 96.19 95 GLU A CA 1
ATOM 775 C C . GLU A 1 95 ? 14.279 4.475 -18.109 1.00 96.19 95 GLU A C 1
ATOM 777 O O . GLU A 1 95 ? 14.167 5.538 -17.494 1.00 96.19 95 GLU A O 1
ATOM 782 N N . LEU A 1 96 ? 14.778 3.370 -17.540 1.00 95.12 96 LEU A N 1
ATOM 783 C CA . LEU A 1 96 ? 15.260 3.352 -16.158 1.00 95.12 96 LEU A CA 1
ATOM 784 C C . LEU A 1 96 ? 16.433 4.314 -15.954 1.00 95.12 96 LEU A C 1
ATOM 786 O O . LEU A 1 96 ? 16.400 5.085 -14.998 1.00 95.12 96 LEU A O 1
ATOM 790 N N . ASN A 1 97 ? 17.418 4.319 -16.855 1.00 94.31 97 ASN A N 1
ATOM 791 C CA . ASN A 1 97 ? 18.564 5.224 -16.775 1.00 94.31 97 ASN A CA 1
ATOM 792 C C . ASN A 1 97 ? 18.119 6.693 -16.773 1.00 94.31 97 ASN A C 1
ATOM 794 O O . ASN A 1 97 ? 18.492 7.461 -15.890 1.00 94.31 97 ASN A O 1
ATOM 798 N N . ASN A 1 98 ? 17.213 7.056 -17.688 1.00 93.00 98 ASN A N 1
ATOM 799 C CA . ASN A 1 98 ? 16.657 8.409 -17.744 1.00 93.00 98 ASN A CA 1
ATOM 800 C C . ASN A 1 98 ? 15.935 8.790 -16.439 1.00 93.00 98 ASN A C 1
ATOM 802 O O . ASN A 1 98 ? 16.035 9.925 -15.974 1.00 93.00 98 ASN A O 1
ATOM 806 N N . ILE A 1 99 ? 15.194 7.855 -15.834 1.00 92.12 99 ILE A N 1
ATOM 807 C CA . ILE A 1 99 ? 14.535 8.083 -14.542 1.00 92.12 99 ILE A CA 1
ATOM 808 C C . ILE A 1 99 ? 15.574 8.267 -13.431 1.00 92.12 99 ILE A C 1
ATOM 810 O O . ILE A 1 99 ? 15.422 9.183 -12.621 1.00 92.12 99 ILE A O 1
ATOM 814 N N . CYS A 1 100 ? 16.614 7.430 -13.392 1.00 89.19 100 CYS A N 1
ATOM 815 C CA . CYS A 1 100 ? 17.715 7.527 -12.436 1.00 89.19 100 CYS A CA 1
ATOM 816 C C . CYS A 1 100 ? 18.413 8.891 -12.516 1.00 89.19 100 CYS A C 1
ATOM 818 O O . CYS A 1 100 ? 18.598 9.527 -11.479 1.00 89.19 100 CYS A O 1
ATOM 820 N N . ASP A 1 101 ? 18.694 9.393 -13.719 1.00 87.69 101 ASP A N 1
ATOM 821 C CA . ASP A 1 101 ? 19.283 10.720 -13.928 1.00 87.69 101 ASP A CA 1
ATOM 822 C C . ASP A 1 101 ? 18.396 11.845 -13.376 1.00 87.69 101 ASP A C 1
ATOM 824 O O . ASP A 1 101 ? 18.878 12.753 -12.692 1.00 87.69 101 ASP A O 1
ATOM 828 N N . LEU A 1 102 ? 17.079 11.762 -13.596 1.00 85.12 102 LEU A N 1
ATOM 829 C CA . LEU A 1 102 ? 16.122 12.747 -13.082 1.00 85.12 102 LEU A CA 1
ATOM 830 C C . LEU A 1 102 ? 16.075 12.770 -11.546 1.00 85.12 102 LEU A C 1
ATOM 832 O O . LEU A 1 102 ? 16.001 13.843 -10.939 1.00 85.12 102 LEU A O 1
ATOM 836 N N . ILE A 1 103 ? 16.111 11.600 -10.903 1.00 81.94 103 ILE A N 1
ATOM 837 C CA . ILE A 1 103 ? 15.963 11.482 -9.443 1.00 81.94 103 ILE A CA 1
ATOM 838 C C . ILE A 1 103 ? 17.291 11.566 -8.681 1.00 81.94 103 ILE A C 1
ATOM 840 O O . ILE A 1 103 ? 17.266 11.823 -7.472 1.00 81.94 103 ILE A O 1
ATOM 844 N N . ASN A 1 104 ? 18.438 11.400 -9.348 1.00 74.44 104 ASN A N 1
ATOM 845 C CA . ASN A 1 104 ? 19.763 11.397 -8.719 1.00 74.44 104 ASN A CA 1
ATOM 846 C C . ASN A 1 104 ? 20.067 12.700 -7.964 1.00 74.44 104 ASN A C 1
ATOM 848 O O . ASN A 1 104 ? 20.646 12.666 -6.878 1.00 74.44 104 ASN A O 1
ATOM 852 N N . SER A 1 105 ? 19.557 13.832 -8.454 1.00 67.44 105 SER A N 1
ATOM 853 C CA . SER A 1 105 ? 19.665 15.145 -7.797 1.00 67.44 105 SER A CA 1
ATOM 854 C C . SER A 1 105 ? 19.044 15.208 -6.391 1.00 67.44 105 SER A C 1
ATOM 856 O O . SER A 1 105 ? 19.386 16.081 -5.595 1.00 67.44 105 SER A O 1
ATOM 858 N N . SER A 1 106 ? 18.134 14.286 -6.057 1.00 67.75 106 SER A N 1
ATOM 859 C CA . SER A 1 106 ? 17.356 14.336 -4.816 1.00 67.75 106 SER A CA 1
ATOM 860 C C . SER A 1 106 ? 18.025 13.673 -3.608 1.00 67.75 106 SER A C 1
ATOM 862 O O . SER A 1 106 ? 17.511 13.808 -2.499 1.00 67.75 106 SER A O 1
ATOM 864 N N . ASN A 1 107 ? 19.139 12.951 -3.799 1.00 64.44 107 ASN A N 1
ATOM 865 C CA . ASN A 1 107 ? 19.853 12.193 -2.759 1.00 64.44 107 ASN A CA 1
ATOM 866 C C . ASN A 1 107 ? 18.988 11.214 -1.933 1.00 64.44 107 ASN A C 1
ATOM 868 O O . ASN A 1 107 ? 19.369 10.799 -0.842 1.00 64.44 107 ASN A O 1
ATOM 872 N N . LYS A 1 108 ? 17.835 10.801 -2.469 1.00 75.94 108 LYS A N 1
ATOM 873 C CA . LYS A 1 108 ? 16.901 9.874 -1.816 1.00 75.94 108 LYS A CA 1
ATOM 874 C C . LYS A 1 108 ? 17.143 8.425 -2.213 1.00 75.94 108 LYS A C 1
ATOM 876 O O . LYS A 1 108 ? 17.743 8.143 -3.249 1.00 75.94 108 LYS A O 1
ATOM 881 N N . GLU A 1 109 ? 16.666 7.523 -1.375 1.00 86.81 109 GLU A N 1
ATOM 882 C CA . GLU A 1 109 ? 16.540 6.101 -1.650 1.00 86.81 109 GLU A CA 1
ATOM 883 C C . GLU A 1 109 ? 15.533 5.822 -2.779 1.00 86.81 109 GLU A C 1
ATOM 885 O O . GLU A 1 109 ? 14.534 6.534 -2.936 1.00 86.81 109 GLU A O 1
ATOM 890 N N . ILE A 1 110 ? 15.793 4.774 -3.562 1.00 89.12 110 ILE A N 1
ATOM 891 C CA . ILE A 1 110 ? 14.972 4.377 -4.708 1.00 89.12 110 ILE A CA 1
ATOM 892 C C . ILE A 1 110 ? 14.264 3.070 -4.367 1.00 89.12 110 ILE A C 1
ATOM 894 O O . ILE A 1 110 ? 14.912 2.061 -4.085 1.00 89.12 110 ILE A O 1
ATOM 898 N N . PHE A 1 111 ? 12.932 3.082 -4.412 1.00 93.69 111 PHE A N 1
ATOM 899 C CA . PHE A 1 111 ? 12.127 1.877 -4.271 1.00 93.69 111 PHE A CA 1
ATOM 900 C C . PHE A 1 111 ? 11.651 1.417 -5.649 1.00 93.69 111 PHE A C 1
ATOM 902 O O . PHE A 1 111 ? 10.868 2.098 -6.316 1.00 93.69 111 PHE A O 1
ATOM 909 N N . LEU A 1 112 ? 12.160 0.262 -6.063 1.00 95.69 112 LEU A N 1
ATOM 910 C CA . LEU A 1 112 ? 11.860 -0.405 -7.322 1.00 95.69 112 LEU A CA 1
ATOM 911 C C . LEU A 1 112 ? 10.812 -1.477 -7.058 1.00 95.69 112 LEU A C 1
ATOM 913 O O . LEU A 1 112 ? 10.923 -2.223 -6.087 1.00 95.69 112 LEU A O 1
ATOM 917 N N . GLN A 1 113 ? 9.799 -1.564 -7.905 1.00 96.88 113 GLN A N 1
ATOM 918 C CA . GLN A 1 113 ? 8.719 -2.527 -7.758 1.00 96.88 113 GLN A CA 1
ATOM 919 C C . GLN A 1 113 ? 8.323 -3.083 -9.122 1.00 96.88 113 GLN A C 1
ATOM 921 O O . GLN A 1 113 ? 8.215 -2.335 -10.086 1.00 96.88 113 GLN A O 1
ATOM 926 N N . GLU A 1 114 ? 8.077 -4.385 -9.193 1.00 96.44 114 GLU A N 1
ATOM 927 C CA . GLU A 1 114 ? 7.491 -5.047 -10.358 1.00 96.44 114 GLU A CA 1
ATOM 928 C C . GLU A 1 114 ? 6.173 -4.371 -10.764 1.00 96.44 114 GLU A C 1
ATOM 930 O O . GLU A 1 114 ? 5.297 -4.131 -9.924 1.00 96.44 114 GLU A O 1
ATOM 935 N N . TYR A 1 115 ? 6.019 -4.053 -12.051 1.00 95.75 115 TYR A N 1
ATOM 936 C CA . TYR A 1 115 ? 4.731 -3.603 -12.562 1.00 95.75 115 TYR A CA 1
ATOM 937 C C . TYR A 1 115 ? 3.771 -4.788 -12.663 1.00 95.75 115 TYR A C 1
ATOM 939 O O . TYR A 1 115 ? 4.087 -5.808 -13.266 1.00 95.75 115 TYR A O 1
ATOM 947 N N . VAL A 1 116 ? 2.564 -4.627 -12.122 1.00 94.56 116 VAL A N 1
ATOM 948 C CA . VAL A 1 116 ? 1.512 -5.643 -12.206 1.00 94.56 116 VAL A CA 1
ATOM 949 C C . VAL A 1 116 ? 0.436 -5.168 -13.176 1.00 94.56 116 VAL A C 1
ATOM 951 O O . VAL A 1 116 ? -0.294 -4.230 -12.843 1.00 94.56 116 VAL A O 1
ATOM 954 N N . PRO A 1 117 ? 0.296 -5.803 -14.353 1.00 92.31 117 PRO A N 1
ATOM 955 C CA . PRO A 1 117 ? -0.841 -5.575 -15.230 1.00 92.31 117 PRO A CA 1
ATOM 956 C C . PRO A 1 117 ? -2.134 -5.936 -14.502 1.00 92.31 117 PRO A C 1
ATOM 958 O O . PRO A 1 117 ? -2.258 -7.029 -13.948 1.00 92.31 117 PRO A O 1
ATOM 961 N N . TYR A 1 118 ? -3.102 -5.027 -14.498 1.00 93.81 118 TYR A N 1
ATOM 962 C CA . TYR A 1 118 ? -4.334 -5.186 -13.737 1.00 93.81 118 TYR A CA 1
ATOM 963 C C . TYR A 1 118 ? -5.564 -4.932 -14.603 1.00 93.81 118 TYR A C 1
ATOM 965 O O . TYR A 1 118 ? -5.540 -4.145 -15.546 1.00 93.81 118 TYR A O 1
ATOM 973 N N . LYS A 1 119 ? -6.649 -5.611 -14.242 1.00 93.44 119 LYS A N 1
ATOM 974 C CA . LYS A 1 119 ? -7.997 -5.415 -14.770 1.00 93.44 119 LYS A CA 1
ATOM 975 C C . LYS A 1 119 ? -8.791 -4.438 -13.911 1.00 93.44 119 LYS A C 1
ATOM 977 O O . LYS A 1 119 ? -9.533 -3.622 -14.443 1.00 93.44 119 LYS A O 1
ATOM 982 N N . HIS A 1 120 ? -8.603 -4.514 -12.594 1.00 94.62 120 HIS A N 1
ATOM 983 C CA . HIS A 1 120 ? -9.255 -3.631 -11.633 1.00 94.62 120 HIS A CA 1
ATOM 984 C C . HIS A 1 120 ? -8.230 -3.094 -10.633 1.00 94.62 120 HIS A C 1
ATOM 986 O O . HIS A 1 120 ? -7.462 -3.863 -10.054 1.00 94.62 120 HIS A O 1
ATOM 992 N N . ASP A 1 121 ? -8.235 -1.782 -10.415 1.00 95.75 121 ASP A N 1
ATOM 993 C CA . ASP A 1 121 ? -7.551 -1.143 -9.291 1.00 95.75 121 ASP A CA 1
ATOM 994 C C . ASP A 1 121 ? -8.603 -0.847 -8.218 1.00 95.75 121 ASP A C 1
ATOM 996 O O . ASP A 1 121 ? -9.490 -0.016 -8.408 1.00 95.75 121 ASP A O 1
ATOM 1000 N N . LEU A 1 122 ? -8.532 -1.555 -7.096 1.00 97.38 122 LEU A N 1
ATOM 1001 C CA . LEU A 1 122 ? -9.475 -1.434 -5.996 1.00 97.38 122 LEU A CA 1
ATOM 1002 C C . LEU A 1 122 ? -8.884 -0.613 -4.852 1.00 97.38 122 LEU A C 1
ATOM 1004 O O . LEU A 1 122 ? -7.748 -0.822 -4.427 1.00 97.38 122 LEU A O 1
ATOM 1008 N N . ARG A 1 123 ? -9.713 0.250 -4.266 1.00 97.38 123 ARG A N 1
ATOM 1009 C CA . ARG A 1 123 ? -9.476 0.862 -2.958 1.00 97.38 123 ARG A CA 1
ATOM 1010 C C . ARG A 1 123 ? -10.431 0.236 -1.949 1.00 97.38 123 ARG A C 1
ATOM 1012 O O . ARG A 1 123 ? -11.624 0.535 -1.941 1.00 97.38 123 ARG A O 1
ATOM 1019 N N . VAL A 1 124 ? -9.883 -0.585 -1.061 1.00 98.31 124 VAL A N 1
ATOM 1020 C CA . VAL A 1 124 ? -10.621 -1.283 -0.002 1.00 98.31 124 VAL A CA 1
ATOM 1021 C C . VAL A 1 124 ? -10.456 -0.531 1.312 1.00 98.31 124 VAL A C 1
ATOM 1023 O O . VAL A 1 124 ? -9.337 -0.254 1.732 1.00 98.31 124 VAL A O 1
ATOM 1026 N N . PHE A 1 125 ? -11.550 -0.187 1.981 1.00 98.19 125 PHE A N 1
ATOM 1027 C CA . PHE A 1 125 ? -11.512 0.450 3.295 1.00 98.19 125 PHE A CA 1
ATOM 1028 C C . PHE A 1 125 ? -11.705 -0.586 4.392 1.00 98.19 125 PHE A C 1
ATOM 1030 O O . PHE A 1 125 ? -12.717 -1.287 4.424 1.00 98.19 125 PHE A O 1
ATOM 1037 N N . VAL A 1 126 ? -10.757 -0.635 5.322 1.00 98.50 126 VAL A N 1
ATOM 1038 C CA . VAL A 1 126 ? -10.843 -1.444 6.538 1.00 98.50 126 VAL A CA 1
ATOM 1039 C C . VAL A 1 126 ? -11.016 -0.530 7.740 1.00 98.50 126 VAL A C 1
ATOM 1041 O O . VAL A 1 126 ? -10.330 0.489 7.850 1.00 98.50 126 VAL A O 1
ATOM 1044 N N . LEU A 1 127 ? -11.927 -0.917 8.633 1.00 97.81 127 LEU A N 1
ATOM 1045 C CA . LEU A 1 127 ? -12.112 -0.308 9.944 1.00 97.81 127 LEU A CA 1
ATOM 1046 C C . LEU A 1 127 ? -12.190 -1.400 11.018 1.00 97.81 127 LEU A C 1
ATOM 1048 O O . LEU A 1 127 ? -13.070 -2.262 11.009 1.00 97.81 127 LEU A O 1
ATOM 1052 N N . GLY A 1 128 ? -11.244 -1.376 11.951 1.00 95.94 128 GLY A N 1
ATOM 1053 C CA . GLY A 1 128 ? -11.078 -2.402 12.969 1.00 95.94 128 GLY A CA 1
ATOM 1054 C C . GLY A 1 128 ? -10.720 -3.756 12.356 1.00 95.94 128 GLY A C 1
ATOM 1055 O O . GLY A 1 128 ? -9.572 -4.002 12.004 1.00 95.94 128 GLY A O 1
ATOM 1056 N N . LYS A 1 129 ? -11.702 -4.658 12.276 1.00 95.75 129 LYS A N 1
ATOM 1057 C CA . LYS A 1 129 ? -11.538 -6.028 11.749 1.00 95.75 129 LYS A CA 1
ATOM 1058 C C . LYS A 1 129 ? -12.441 -6.313 10.548 1.00 95.75 129 LYS A C 1
ATOM 1060 O O . LYS A 1 129 ? -12.615 -7.471 10.180 1.00 95.75 129 LYS A O 1
ATOM 1065 N N . GLU A 1 130 ? -13.027 -5.276 9.960 1.00 97.44 130 GLU A N 1
ATOM 1066 C CA . GLU A 1 130 ? -14.035 -5.407 8.912 1.00 97.44 130 GLU A CA 1
ATOM 1067 C C . GLU A 1 130 ? -13.676 -4.554 7.698 1.00 97.44 130 GLU A C 1
ATOM 1069 O O . GLU A 1 130 ? -13.193 -3.428 7.831 1.00 97.44 130 GLU A O 1
ATOM 1074 N N . VAL A 1 131 ? -13.943 -5.091 6.506 1.00 98.25 131 VAL A N 1
ATOM 1075 C CA . VAL A 1 131 ? -13.993 -4.289 5.282 1.00 98.25 131 VAL A CA 1
ATOM 1076 C C . VAL A 1 131 ? -15.317 -3.543 5.292 1.00 98.25 131 VAL A C 1
ATOM 1078 O O . VAL A 1 131 ? -16.376 -4.166 5.315 1.00 98.25 131 VAL A O 1
ATOM 1081 N N . ILE A 1 132 ? -15.249 -2.217 5.294 1.00 97.56 132 ILE A N 1
ATOM 1082 C CA . ILE A 1 132 ? -16.430 -1.359 5.381 1.00 97.56 132 ILE A CA 1
ATOM 1083 C C . ILE A 1 132 ? -16.901 -0.837 4.030 1.00 97.56 132 ILE A C 1
ATOM 1085 O O . ILE A 1 132 ? -18.035 -0.380 3.951 1.00 97.56 132 ILE A O 1
ATOM 1089 N N . GLY A 1 133 ? -16.055 -0.898 3.002 1.00 97.25 133 GLY A N 1
ATOM 1090 C CA . GLY A 1 133 ? -16.370 -0.457 1.648 1.00 97.25 133 GLY A CA 1
ATOM 1091 C C . GLY A 1 133 ? -15.258 -0.806 0.668 1.00 97.25 133 GLY A C 1
ATOM 1092 O O . GLY A 1 133 ? -14.101 -0.985 1.060 1.00 97.25 133 GLY A O 1
ATOM 1093 N N . CYS A 1 134 ? -15.610 -0.901 -0.607 1.00 98.00 134 CYS A N 1
ATOM 1094 C CA . CYS A 1 134 ? -14.684 -1.162 -1.697 1.00 98.00 134 CYS A CA 1
ATOM 1095 C C . CYS A 1 134 ? -15.151 -0.390 -2.933 1.00 98.00 134 CYS A C 1
ATOM 1097 O O . CYS A 1 134 ? -16.337 -0.382 -3.259 1.00 98.00 134 CYS A O 1
ATOM 1099 N N . MET A 1 135 ? -14.214 0.275 -3.600 1.00 96.31 135 MET A N 1
ATOM 1100 C CA . MET A 1 135 ? -14.471 0.965 -4.858 1.00 96.31 135 MET A CA 1
ATOM 1101 C C . MET A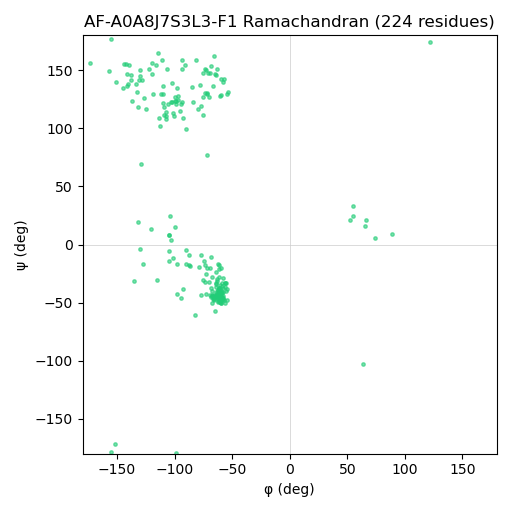 1 135 ? -13.412 0.578 -5.878 1.00 96.31 135 MET A C 1
ATOM 1103 O O . MET A 1 135 ? -12.233 0.465 -5.536 1.00 96.31 135 MET A O 1
ATOM 1107 N N . GLU A 1 136 ? -13.828 0.416 -7.126 1.00 96.00 136 GLU A N 1
ATOM 1108 C CA . GLU A 1 136 ? -12.914 0.336 -8.256 1.00 96.00 136 GLU A CA 1
ATOM 1109 C C . GLU A 1 136 ? -12.584 1.748 -8.726 1.00 96.00 136 GLU A C 1
ATOM 1111 O O . GLU A 1 136 ? -13.465 2.604 -8.848 1.00 96.00 136 GLU A O 1
ATOM 1116 N N . ARG A 1 137 ? -11.303 1.981 -8.995 1.00 93.81 137 ARG A N 1
ATOM 1117 C CA . ARG A 1 137 ? -10.788 3.200 -9.596 1.00 93.81 137 ARG A CA 1
ATOM 1118 C C . ARG A 1 137 ? -10.417 2.895 -11.041 1.00 93.81 137 ARG A C 1
ATOM 1120 O O . ARG A 1 137 ? -9.592 2.025 -11.306 1.00 93.81 137 ARG A O 1
ATOM 1127 N N . ILE A 1 138 ? -11.032 3.615 -11.968 1.00 89.44 138 ILE A N 1
ATOM 1128 C CA . ILE A 1 138 ? -10.880 3.419 -13.407 1.00 89.44 138 ILE A CA 1
ATOM 1129 C C . ILE A 1 138 ? -10.047 4.583 -13.952 1.00 89.44 138 ILE A C 1
ATOM 1131 O O . ILE A 1 138 ? -10.500 5.733 -13.900 1.00 89.44 138 ILE A O 1
ATOM 1135 N N . PRO A 1 139 ? -8.829 4.328 -14.451 1.00 83.00 139 PRO A N 1
ATOM 1136 C CA . PRO A 1 139 ? -8.030 5.379 -15.056 1.00 83.00 139 PRO A CA 1
ATOM 1137 C C . PRO A 1 139 ? -8.643 5.832 -16.389 1.00 83.00 139 PRO A C 1
ATOM 1139 O O . PRO A 1 139 ? -9.204 5.021 -17.118 1.00 83.00 139 PRO A O 1
ATOM 1142 N N . HIS A 1 140 ? -8.499 7.114 -16.738 1.00 73.88 140 HIS A N 1
ATOM 1143 C CA . HIS A 1 140 ? -8.950 7.625 -18.040 1.00 73.88 140 HIS A CA 1
ATOM 1144 C C . HIS A 1 140 ? -7.931 7.353 -19.155 1.00 73.88 140 HIS A C 1
ATOM 1146 O O . HIS A 1 140 ? -8.236 6.656 -20.114 1.00 73.88 140 HIS A O 1
ATOM 1152 N N . GLU A 1 141 ? -6.714 7.889 -19.020 1.00 70.75 141 GLU A N 1
ATOM 1153 C CA . GLU A 1 141 ? -5.691 7.864 -20.085 1.00 70.75 141 GLU A CA 1
ATOM 1154 C C . GLU A 1 141 ? -4.316 7.366 -19.604 1.00 70.75 141 GLU A C 1
ATOM 1156 O O . GLU A 1 141 ? -3.383 7.230 -20.389 1.00 70.75 141 GLU A O 1
ATOM 1161 N N . ASN A 1 142 ? -4.166 7.087 -18.305 1.00 69.50 142 ASN A N 1
ATOM 1162 C CA . ASN A 1 142 ? -2.890 6.734 -17.684 1.00 69.50 142 ASN A CA 1
ATOM 1163 C C . ASN A 1 142 ? -2.934 5.347 -17.043 1.00 69.50 142 ASN A C 1
ATOM 1165 O O . ASN A 1 142 ? -3.970 4.884 -16.597 1.00 69.50 142 ASN A O 1
ATOM 1169 N N . TRP A 1 143 ? -1.781 4.705 -16.877 1.00 77.06 143 TRP A N 1
ATOM 1170 C CA . TRP A 1 143 ? -1.686 3.434 -16.145 1.00 77.06 143 TRP A CA 1
ATOM 1171 C C . TRP A 1 143 ? -1.960 3.570 -14.631 1.00 77.06 143 TRP A C 1
ATOM 1173 O O . TRP A 1 143 ? -2.088 2.563 -13.937 1.00 77.06 143 TRP A O 1
ATOM 1183 N N . LYS A 1 144 ? -2.033 4.802 -14.104 1.00 77.75 144 LYS A N 1
ATOM 1184 C CA . LYS A 1 144 ? -2.349 5.107 -12.701 1.00 77.75 144 LYS A CA 1
ATOM 1185 C C . LYS A 1 144 ? -3.827 5.454 -12.552 1.00 77.75 144 LYS A C 1
ATOM 1187 O O . LYS A 1 144 ? -4.291 6.397 -13.190 1.00 77.75 144 LYS A O 1
ATOM 1192 N N . ALA A 1 145 ? -4.521 4.792 -11.631 1.00 74.44 145 ALA A N 1
ATOM 1193 C CA . ALA A 1 145 ? -5.945 5.012 -11.383 1.00 74.44 145 ALA A CA 1
ATOM 1194 C C . ALA A 1 145 ? -6.240 5.834 -10.112 1.00 74.44 145 ALA A C 1
ATOM 1196 O O . ALA A 1 145 ? -7.306 5.721 -9.517 1.00 74.44 145 ALA A O 1
ATOM 1197 N N . ASN A 1 146 ? -5.313 6.664 -9.629 1.00 73.50 146 ASN A N 1
ATOM 1198 C CA . ASN A 1 146 ? -5.575 7.481 -8.441 1.00 73.50 146 ASN A CA 1
ATOM 1199 C C . ASN A 1 146 ? -6.771 8.428 -8.672 1.00 73.50 146 ASN A C 1
ATOM 1201 O O . ASN A 1 146 ? -6.755 9.230 -9.601 1.00 73.50 146 ASN A O 1
ATOM 1205 N N . TYR A 1 147 ? -7.760 8.416 -7.768 1.00 64.81 147 TYR A N 1
ATOM 1206 C CA . TYR A 1 147 ? -8.907 9.341 -7.815 1.00 64.81 147 TYR A CA 1
ATOM 1207 C C . TYR A 1 147 ? -8.474 10.816 -7.813 1.00 64.81 147 TYR A C 1
ATOM 1209 O O . TYR A 1 147 ? -9.016 11.639 -8.541 1.00 64.81 147 TYR A O 1
ATOM 1217 N N . SER A 1 148 ? -7.415 11.142 -7.067 1.00 65.44 148 SER A N 1
ATOM 1218 C CA . SER A 1 148 ? -6.817 12.483 -7.052 1.00 65.44 148 SER A CA 1
ATOM 1219 C C . SER A 1 148 ? -6.241 12.928 -8.403 1.00 65.44 148 SER A C 1
ATOM 1221 O O . SER A 1 148 ? -5.975 14.110 -8.575 1.00 65.44 148 SER A O 1
ATOM 1223 N N . LEU A 1 149 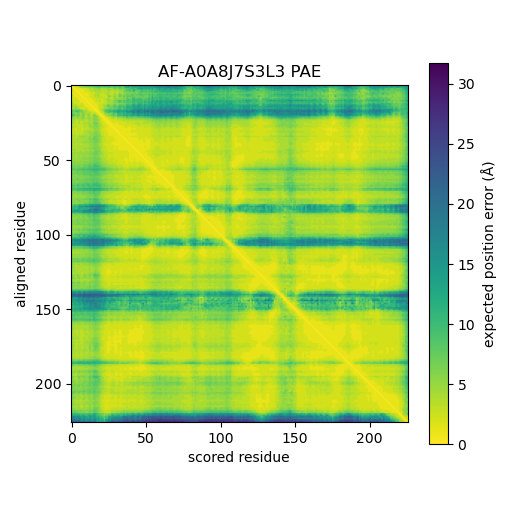? -6.022 11.997 -9.337 1.00 68.31 149 LEU A N 1
ATOM 1224 C CA . LEU A 1 149 ? -5.566 12.261 -10.705 1.00 68.31 149 LEU A CA 1
ATOM 1225 C C . LEU A 1 149 ? -6.729 12.246 -11.714 1.00 68.31 149 LEU A C 1
ATOM 1227 O O . LEU A 1 149 ? -6.494 12.167 -12.915 1.00 68.31 149 LEU A O 1
ATOM 1231 N N . GLY A 1 150 ? -7.973 12.308 -11.229 1.00 75.50 150 GLY A N 1
ATOM 1232 C CA . GLY A 1 150 ? -9.173 12.394 -12.057 1.00 75.50 150 GLY A CA 1
ATOM 1233 C C . GLY A 1 150 ? -9.765 11.052 -12.473 1.00 75.50 150 GLY A C 1
ATOM 1234 O O . GLY A 1 150 ? -10.665 11.057 -13.298 1.00 75.50 150 GLY A O 1
ATOM 1235 N N . ALA A 1 151 ? -9.291 9.919 -11.936 1.00 81.44 151 ALA A N 1
ATOM 1236 C CA . ALA A 1 151 ? -9.876 8.605 -12.219 1.00 81.44 151 ALA A CA 1
ATOM 1237 C C . ALA A 1 151 ? -11.372 8.559 -11.864 1.00 81.44 151 ALA A C 1
ATOM 1239 O O . ALA A 1 151 ? -11.789 9.099 -10.839 1.00 81.44 151 ALA A O 1
ATOM 1240 N N . THR A 1 152 ? -12.171 7.861 -12.668 1.00 87.75 152 THR A N 1
ATOM 1241 C CA . THR A 1 152 ? -13.577 7.599 -12.333 1.00 87.75 152 THR A CA 1
ATOM 1242 C C . THR A 1 152 ? -13.652 6.521 -11.253 1.00 87.75 152 THR A C 1
ATOM 1244 O O . THR A 1 152 ? -12.810 5.626 -11.199 1.00 87.75 152 THR A O 1
ATOM 1247 N N . ILE A 1 153 ? -14.658 6.591 -10.384 1.00 93.50 153 ILE A N 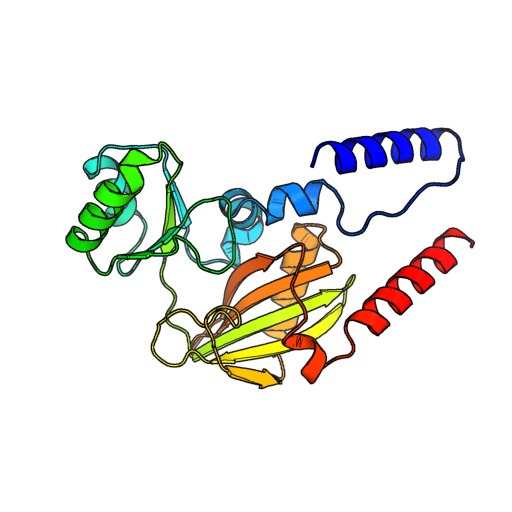1
ATOM 1248 C CA . ILE A 1 153 ? -14.891 5.594 -9.335 1.00 93.50 153 ILE A CA 1
ATOM 1249 C C . ILE A 1 153 ? -16.256 4.941 -9.502 1.00 93.50 153 ILE A C 1
ATOM 1251 O O . ILE A 1 153 ? -17.219 5.589 -9.912 1.00 93.50 153 ILE A O 1
ATOM 1255 N N . LYS A 1 154 ? -16.346 3.663 -9.142 1.00 94.25 154 LYS A N 1
ATOM 1256 C CA . LYS A 1 154 ? -17.615 2.944 -9.003 1.00 94.25 154 LYS A CA 1
ATOM 1257 C C . LYS A 1 154 ? -17.554 1.986 -7.819 1.00 94.25 154 LYS A C 1
ATOM 1259 O O . LYS A 1 154 ? -16.471 1.549 -7.422 1.00 94.25 154 LYS A O 1
ATOM 1264 N N . GLU A 1 155 ? -18.717 1.661 -7.272 1.00 94.31 155 GLU A N 1
ATOM 1265 C CA . GLU A 1 155 ? -18.830 0.628 -6.249 1.00 94.31 155 GLU A CA 1
ATOM 1266 C C . GLU A 1 155 ? -18.341 -0.713 -6.803 1.00 94.31 155 GLU A C 1
ATOM 1268 O O . GLU A 1 155 ? -18.545 -1.021 -7.982 1.00 94.31 155 GLU A O 1
ATOM 1273 N N . PHE A 1 156 ? -17.668 -1.494 -5.961 1.00 95.38 156 PHE A N 1
ATOM 1274 C CA . PHE A 1 156 ? -17.155 -2.797 -6.356 1.00 95.38 156 PHE A CA 1
ATOM 1275 C C . PHE A 1 156 ? -17.396 -3.834 -5.265 1.00 95.38 156 PHE A C 1
ATOM 1277 O O . PHE A 1 156 ? -16.924 -3.685 -4.135 1.00 95.38 156 PHE A O 1
ATOM 1284 N N . GLU A 1 157 ? -18.080 -4.921 -5.618 1.00 94.25 157 GLU A N 1
ATOM 1285 C CA . GLU A 1 157 ? -18.257 -6.064 -4.728 1.00 94.25 157 GLU A CA 1
ATOM 1286 C C . GLU A 1 157 ? -16.956 -6.871 -4.654 1.00 94.25 157 GLU A C 1
ATOM 1288 O O . GLU A 1 157 ? -16.502 -7.477 -5.624 1.00 94.25 157 GLU A O 1
ATOM 1293 N N . ILE A 1 158 ? -16.314 -6.837 -3.489 1.00 94.44 158 ILE A N 1
ATOM 1294 C CA . ILE A 1 158 ? -15.027 -7.495 -3.271 1.00 94.44 158 ILE A CA 1
ATOM 1295 C C . ILE A 1 158 ? -15.207 -9.004 -3.074 1.00 94.44 158 ILE A C 1
ATOM 1297 O O . ILE A 1 158 ? -16.077 -9.438 -2.320 1.00 94.44 158 ILE A O 1
ATOM 1301 N N . SER A 1 159 ? -14.345 -9.812 -3.696 1.00 96.44 159 SER A N 1
ATOM 1302 C CA . SER A 1 159 ? -14.357 -11.259 -3.469 1.00 96.44 159 SER A CA 1
ATOM 1303 C C . SER A 1 159 ? -13.905 -11.610 -2.048 1.00 96.44 159 SER A C 1
ATOM 1305 O O . SER A 1 159 ? -13.122 -10.894 -1.412 1.00 96.44 159 SER A O 1
ATOM 1307 N N . GLU A 1 160 ? -14.368 -12.757 -1.552 1.00 97.50 160 GLU A N 1
ATOM 1308 C CA . GLU A 1 160 ? -14.037 -13.217 -0.203 1.00 97.50 160 GLU A CA 1
ATOM 1309 C C . GLU A 1 160 ? -12.529 -13.487 -0.031 1.00 97.50 160 GLU A C 1
ATOM 1311 O O . GLU A 1 160 ? -11.974 -13.248 1.042 1.00 97.50 160 GLU A O 1
ATOM 1316 N N . ASP A 1 161 ? -11.833 -13.907 -1.091 1.00 97.88 161 ASP A N 1
ATOM 1317 C CA . ASP A 1 161 ? -10.385 -14.142 -1.058 1.00 97.88 161 ASP A CA 1
ATOM 1318 C C . ASP A 1 161 ? -9.593 -12.837 -0.925 1.00 97.88 161 ASP A C 1
ATOM 1320 O O . ASP A 1 161 ? -8.694 -12.740 -0.081 1.00 97.88 161 ASP A O 1
ATOM 1324 N N . ILE A 1 162 ? -9.972 -11.797 -1.679 1.00 98.06 162 ILE A N 1
ATOM 1325 C CA . ILE A 1 162 ? -9.349 -10.475 -1.548 1.00 98.06 162 ILE A CA 1
ATOM 1326 C C . ILE A 1 162 ? -9.647 -9.910 -0.156 1.00 98.06 162 ILE A C 1
ATOM 1328 O O . ILE A 1 162 ? -8.739 -9.420 0.515 1.00 98.06 162 ILE A O 1
ATOM 1332 N N . LYS A 1 163 ? -10.891 -10.024 0.325 1.00 98.38 163 LYS A N 1
ATOM 1333 C CA . LYS A 1 163 ? -11.287 -9.570 1.665 1.00 98.38 163 LYS A CA 1
ATOM 1334 C C . LYS A 1 163 ? -10.452 -10.235 2.762 1.00 98.38 163 LYS A C 1
ATOM 1336 O O . LYS A 1 163 ? -9.920 -9.536 3.625 1.00 98.38 163 LYS A O 1
ATOM 1341 N N . LYS A 1 164 ? -10.285 -11.561 2.719 1.00 98.44 164 LYS A N 1
ATOM 1342 C CA . LYS A 1 164 ? -9.434 -12.305 3.664 1.00 98.44 164 LYS A CA 1
ATOM 1343 C C . LYS A 1 164 ? -7.981 -11.850 3.601 1.00 98.44 164 LYS A C 1
ATOM 1345 O O . LYS A 1 164 ? -7.368 -11.654 4.651 1.00 98.44 164 LYS A O 1
ATOM 1350 N N . CYS A 1 165 ? -7.437 -11.656 2.400 1.00 98.44 165 CYS A N 1
ATOM 1351 C CA . CYS A 1 165 ? -6.067 -11.179 2.224 1.00 98.44 165 CYS A CA 1
ATOM 1352 C C . CYS A 1 165 ? -5.877 -9.775 2.814 1.00 98.44 165 CYS A C 1
ATOM 1354 O O . CYS A 1 165 ? -4.988 -9.569 3.641 1.00 98.44 165 CYS A O 1
ATOM 1356 N N . VAL A 1 166 ? -6.769 -8.841 2.476 1.00 98.56 166 VAL A N 1
ATOM 1357 C CA . VAL A 1 166 ? -6.766 -7.469 2.993 1.00 98.56 166 VAL A CA 1
ATOM 1358 C C . VAL A 1 166 ? -6.826 -7.464 4.521 1.00 98.56 166 VAL A C 1
ATOM 1360 O O . VAL A 1 166 ? -5.970 -6.856 5.158 1.00 98.56 166 VAL A O 1
ATOM 1363 N N . LEU A 1 167 ? -7.766 -8.193 5.130 1.00 98.56 167 LEU A N 1
ATOM 1364 C CA . LEU A 1 167 ? -7.887 -8.270 6.592 1.00 98.56 167 LEU A CA 1
ATOM 1365 C C . LEU A 1 167 ? -6.672 -8.932 7.260 1.00 98.56 167 LEU A C 1
ATOM 1367 O O . LEU A 1 167 ? -6.289 -8.568 8.374 1.00 98.56 167 LEU A O 1
ATOM 1371 N N . ASN A 1 168 ? -6.037 -9.900 6.597 1.00 98.50 168 ASN A N 1
ATOM 1372 C CA . ASN A 1 168 ? -4.800 -10.495 7.093 1.00 98.50 168 ASN A CA 1
ATOM 1373 C C . ASN A 1 168 ? -3.645 -9.483 7.059 1.00 98.50 168 ASN A C 1
ATOM 1375 O O . ASN A 1 168 ? -2.913 -9.356 8.042 1.00 98.50 168 ASN A O 1
ATOM 1379 N N . ALA A 1 169 ? -3.513 -8.730 5.966 1.00 98.31 169 ALA A N 1
ATOM 1380 C CA . ALA A 1 169 ? -2.497 -7.700 5.814 1.00 98.31 169 ALA A CA 1
ATOM 1381 C C . ALA A 1 169 ? -2.662 -6.577 6.849 1.00 98.31 169 ALA A C 1
ATOM 1383 O O . ALA A 1 169 ? -1.700 -6.235 7.539 1.00 98.31 169 ALA A O 1
ATOM 1384 N N . THR A 1 170 ? -3.879 -6.055 7.047 1.00 98.12 170 THR A N 1
ATOM 1385 C CA . THR A 1 170 ? -4.132 -5.019 8.065 1.00 98.12 170 THR A CA 1
ATOM 1386 C C . THR A 1 170 ? -3.815 -5.512 9.473 1.00 98.12 170 THR A C 1
ATOM 1388 O O . THR A 1 170 ? -3.169 -4.799 10.243 1.00 98.12 170 THR A O 1
ATOM 1391 N N . ARG A 1 171 ? -4.163 -6.767 9.790 1.00 97.81 171 ARG A N 1
ATOM 1392 C CA . ARG A 1 171 ? -3.825 -7.407 11.068 1.00 97.81 171 ARG A CA 1
ATOM 1393 C C . ARG A 1 171 ? -2.315 -7.518 11.282 1.00 97.81 171 ARG A C 1
ATOM 1395 O O . ARG A 1 171 ? -1.853 -7.229 12.381 1.00 97.81 171 ARG A O 1
ATOM 1402 N N . LYS A 1 172 ? -1.540 -7.910 10.262 1.00 97.75 172 LYS A N 1
ATOM 1403 C CA . LYS A 1 172 ? -0.066 -7.983 10.347 1.00 97.75 172 LYS A CA 1
ATOM 1404 C C . LYS A 1 172 ? 0.587 -6.625 10.594 1.00 97.75 172 LYS A C 1
ATOM 1406 O O . LYS A 1 172 ? 1.650 -6.557 11.210 1.00 97.75 172 LYS A O 1
ATOM 1411 N N . LEU A 1 173 ? -0.042 -5.554 10.115 1.00 96.81 173 LEU A N 1
ATOM 1412 C CA . LEU A 1 173 ? 0.427 -4.186 10.320 1.00 96.81 173 LEU A CA 1
ATOM 1413 C C . LEU A 1 173 ? -0.136 -3.521 11.579 1.00 96.81 173 LEU A C 1
ATOM 1415 O O . LEU A 1 173 ? 0.279 -2.407 11.889 1.00 96.81 173 LEU A O 1
ATOM 1419 N N . GLU A 1 174 ? -1.047 -4.189 12.294 1.00 96.12 174 GLU A N 1
ATOM 1420 C CA . GLU A 1 174 ? -1.789 -3.626 13.429 1.00 96.12 174 GLU A CA 1
ATOM 1421 C C . GLU A 1 174 ? -2.522 -2.321 13.056 1.00 96.12 174 GLU A C 1
ATOM 1423 O O . GLU A 1 174 ? -2.652 -1.407 13.869 1.00 96.12 174 GLU A O 1
ATOM 1428 N N . ALA A 1 175 ? -2.983 -2.228 11.804 1.00 96.62 175 ALA A N 1
ATOM 1429 C CA . ALA A 1 175 ? -3.699 -1.078 11.267 1.00 96.62 175 ALA A CA 1
ATOM 1430 C C . ALA A 1 175 ? -5.214 -1.284 11.409 1.00 96.62 175 ALA A C 1
ATOM 1432 O O . ALA A 1 175 ? -5.765 -2.262 10.907 1.00 96.62 175 ALA A O 1
ATOM 1433 N N . GLU A 1 176 ? -5.883 -0.351 12.085 1.00 95.94 176 GLU A N 1
ATOM 1434 C CA . GLU A 1 176 ? -7.323 -0.388 12.345 1.00 95.94 176 GLU A CA 1
ATOM 1435 C C . GLU A 1 176 ? -8.110 0.395 11.285 1.00 95.94 176 GLU A C 1
ATOM 1437 O O . GLU A 1 176 ? -9.091 -0.132 10.784 1.00 95.94 176 GLU A O 1
ATOM 1442 N N . LEU A 1 177 ? -7.703 1.614 10.911 1.00 97.44 177 LEU A N 1
ATOM 1443 C CA . LEU A 1 177 ? -8.333 2.398 9.836 1.00 97.44 177 LEU A CA 1
ATOM 1444 C C . LEU A 1 177 ? -7.361 2.555 8.669 1.00 97.44 177 LEU A C 1
ATOM 1446 O O . LEU A 1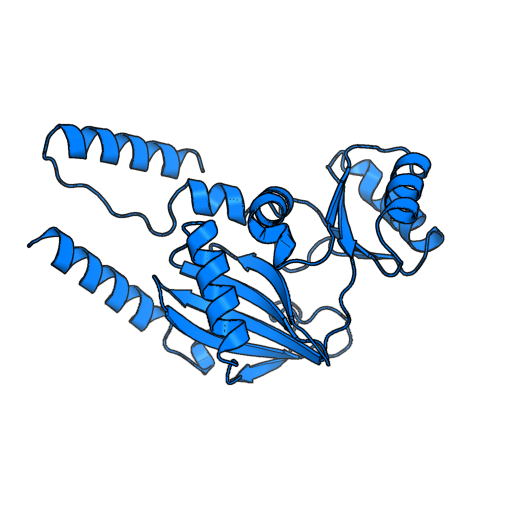 177 ? -6.384 3.294 8.772 1.00 97.44 177 LEU A O 1
ATOM 1450 N N . VAL A 1 178 ? -7.609 1.885 7.550 1.00 97.62 178 VAL A N 1
ATOM 1451 C CA . VAL A 1 178 ? -6.658 1.877 6.430 1.00 97.62 178 VAL A CA 1
ATOM 1452 C C . VAL A 1 178 ? -7.367 1.703 5.095 1.00 97.62 178 VAL A C 1
ATOM 1454 O O . VAL A 1 178 ? -8.324 0.941 4.971 1.00 97.62 178 VAL A O 1
ATOM 1457 N N . GLY A 1 179 ? -6.889 2.437 4.092 1.00 97.62 179 GLY A N 1
ATOM 1458 C CA . GLY A 1 179 ? -7.259 2.240 2.695 1.00 97.62 179 GLY A CA 1
ATOM 1459 C C . GLY A 1 179 ? -6.223 1.354 2.019 1.00 97.62 179 GLY A C 1
ATOM 1460 O O . GLY A 1 179 ? -5.070 1.754 1.882 1.00 97.62 179 GLY A O 1
ATOM 1461 N N . VAL A 1 180 ? -6.616 0.165 1.597 1.00 98.19 180 VAL A N 1
ATOM 1462 C CA . VAL A 1 180 ? -5.738 -0.803 0.944 1.00 98.19 180 VAL A CA 1
ATOM 1463 C C . VAL A 1 180 ? -5.929 -0.706 -0.561 1.00 98.19 180 VAL A C 1
ATOM 1465 O O . VAL A 1 180 ? -7.048 -0.861 -1.049 1.00 98.19 180 VAL A O 1
ATOM 1468 N N . ASP A 1 181 ? -4.848 -0.410 -1.278 1.00 97.06 181 ASP A N 1
ATOM 1469 C CA . ASP A 1 181 ? -4.830 -0.451 -2.738 1.00 97.06 181 ASP A CA 1
ATOM 1470 C C . ASP A 1 181 ? -4.553 -1.888 -3.183 1.00 97.06 181 ASP A C 1
ATOM 1472 O O . ASP A 1 181 ? -3.542 -2.471 -2.787 1.00 97.06 181 ASP A O 1
ATOM 1476 N N . VAL A 1 182 ? -5.450 -2.461 -3.982 1.00 98.31 182 VAL A N 1
ATOM 1477 C CA . VAL A 1 182 ? -5.359 -3.837 -4.481 1.00 98.31 182 VAL A CA 1
ATOM 1478 C C . VAL A 1 182 ? -5.474 -3.830 -5.996 1.00 98.31 182 VAL A C 1
ATOM 1480 O O . VAL A 1 182 ? -6.448 -3.328 -6.545 1.00 98.31 182 VAL A O 1
ATOM 1483 N N . LEU A 1 183 ? -4.502 -4.431 -6.670 1.00 97.31 183 LEU A N 1
ATOM 1484 C CA . LEU A 1 183 ? -4.557 -4.684 -8.102 1.00 97.31 183 LEU A CA 1
ATOM 1485 C C . LEU A 1 183 ? -5.089 -6.093 -8.341 1.00 97.31 183 LEU A C 1
ATOM 1487 O O . LEU A 1 183 ? -4.492 -7.064 -7.879 1.00 97.31 183 LEU A O 1
ATOM 1491 N N . VAL A 1 184 ? -6.200 -6.205 -9.060 1.00 97.38 184 VAL A N 1
ATOM 1492 C CA . VAL A 1 184 ? -6.773 -7.484 -9.492 1.00 97.38 184 VAL A CA 1
ATOM 1493 C C . VAL A 1 184 ? -6.355 -7.735 -10.931 1.00 97.38 184 VAL A C 1
ATOM 1495 O O . VAL A 1 184 ? -6.604 -6.912 -11.810 1.00 97.38 184 VAL A O 1
ATOM 1498 N N . THR A 1 185 ? -5.714 -8.870 -11.168 1.00 95.25 185 THR A N 1
ATOM 1499 C CA . THR A 1 185 ? -5.276 -9.342 -12.488 1.00 95.25 185 THR A CA 1
ATOM 1500 C C . THR A 1 185 ? -6.281 -10.363 -13.036 1.00 95.25 185 THR A C 1
ATOM 1502 O O . THR A 1 185 ? -7.262 -10.693 -12.375 1.00 95.25 185 THR A O 1
ATOM 1505 N N . GLU A 1 186 ? -6.043 -10.911 -14.229 1.00 90.88 186 GLU A N 1
ATOM 1506 C CA . GLU A 1 186 ? -6.898 -11.976 -14.781 1.00 90.88 186 GLU A CA 1
ATOM 1507 C C . GLU A 1 186 ? -6.866 -13.283 -13.963 1.00 90.88 186 GLU A C 1
ATOM 1509 O O . GLU A 1 186 ? -7.799 -14.076 -14.052 1.00 90.88 186 GLU A O 1
ATOM 1514 N N . LYS A 1 187 ? -5.798 -13.543 -13.190 1.00 91.31 187 LYS A N 1
ATOM 1515 C CA . LYS A 1 187 ? -5.596 -14.838 -12.501 1.00 91.31 187 LYS A CA 1
ATOM 1516 C C . LYS A 1 187 ? -5.334 -14.743 -10.997 1.00 91.31 187 LYS A C 1
ATOM 1518 O O . LYS A 1 187 ? -5.427 -15.754 -10.312 1.00 91.31 187 LYS A O 1
ATOM 1523 N N . ASP A 1 188 ? -4.968 -13.569 -10.499 1.00 96.00 188 ASP A N 1
ATOM 1524 C CA . ASP A 1 188 ? -4.543 -13.336 -9.112 1.00 96.00 188 ASP A CA 1
ATOM 1525 C C . ASP A 1 188 ? -4.780 -11.866 -8.710 1.00 96.00 188 ASP A C 1
ATOM 1527 O O . ASP A 1 188 ? -5.253 -11.061 -9.514 1.00 96.00 188 ASP A O 1
ATOM 1531 N N . PHE A 1 189 ? -4.412 -11.480 -7.494 1.00 97.88 189 PHE A N 1
ATOM 1532 C CA . PHE A 1 189 ? -4.435 -10.105 -7.012 1.00 97.88 189 PHE A CA 1
ATOM 1533 C C . PHE A 1 189 ? -3.200 -9.790 -6.159 1.00 97.88 189 PHE A C 1
ATOM 1535 O O . PHE A 1 189 ? -2.605 -10.671 -5.541 1.00 97.88 189 PHE A O 1
ATOM 1542 N N . LYS A 1 190 ? -2.814 -8.512 -6.100 1.00 98.25 190 LYS A N 1
ATOM 1543 C CA . LYS A 1 190 ? -1.684 -8.025 -5.294 1.00 98.25 190 LYS A CA 1
ATOM 1544 C C . LYS A 1 190 ? -2.070 -6.782 -4.505 1.00 98.25 190 LYS A C 1
ATOM 1546 O O . LYS A 1 190 ? -2.711 -5.879 -5.035 1.00 98.25 190 LYS A O 1
ATOM 1551 N N . ILE A 1 191 ? -1.641 -6.709 -3.249 1.00 98.25 191 ILE A N 1
ATOM 1552 C CA . ILE A 1 191 ? -1.701 -5.478 -2.458 1.00 98.25 191 ILE A CA 1
ATOM 1553 C C . ILE A 1 191 ? -0.587 -4.551 -2.947 1.00 98.25 191 ILE A C 1
ATOM 1555 O O . ILE A 1 191 ? 0.579 -4.934 -3.003 1.00 98.25 191 ILE A O 1
ATOM 1559 N N . LEU A 1 192 ? -0.941 -3.321 -3.301 1.00 94.94 192 LEU A N 1
ATOM 1560 C CA . LEU A 1 192 ? -0.006 -2.335 -3.832 1.00 94.94 192 LEU A CA 1
ATOM 1561 C C . LEU A 1 192 ? 0.485 -1.364 -2.754 1.00 94.94 192 LEU A C 1
ATOM 1563 O O . LEU A 1 192 ? 1.673 -1.031 -2.713 1.00 94.94 192 LEU A O 1
ATOM 1567 N N . GLU A 1 193 ? -0.423 -0.899 -1.893 1.00 93.75 193 GLU A N 1
ATOM 1568 C CA . GLU A 1 193 ? -0.133 0.118 -0.880 1.00 93.75 193 GLU A CA 1
ATOM 1569 C C . GLU A 1 193 ? -1.121 0.070 0.299 1.00 93.75 193 GLU A C 1
ATOM 1571 O O . GLU A 1 193 ? -2.299 -0.255 0.140 1.00 93.75 193 GLU A O 1
ATOM 1576 N N . MET A 1 194 ? -0.634 0.441 1.489 1.00 96.31 194 MET A N 1
ATOM 1577 C CA . MET A 1 194 ? -1.410 0.539 2.729 1.00 96.31 194 MET A CA 1
ATOM 1578 C C . MET A 1 194 ? -1.509 2.010 3.157 1.00 96.31 194 MET A C 1
ATOM 1580 O O . MET A 1 194 ? -0.577 2.577 3.722 1.00 96.31 194 MET A O 1
ATOM 1584 N N . ASN A 1 195 ? -2.648 2.652 2.904 1.00 94.94 195 ASN A N 1
ATOM 1585 C CA . ASN A 1 195 ? -2.858 4.075 3.177 1.00 94.94 195 ASN A CA 1
ATOM 1586 C C . ASN A 1 195 ? -3.406 4.278 4.599 1.00 94.94 195 ASN A C 1
ATOM 1588 O O . ASN A 1 195 ? -4.607 4.129 4.830 1.00 94.94 195 ASN A O 1
ATOM 1592 N N . ILE A 1 196 ? -2.542 4.641 5.553 1.00 93.31 196 ILE A N 1
ATOM 1593 C CA . ILE A 1 196 ? -2.885 4.703 6.992 1.00 93.31 196 ILE A CA 1
ATOM 1594 C C . ILE A 1 196 ? -3.752 5.900 7.412 1.00 93.31 196 ILE A C 1
ATOM 1596 O O . ILE A 1 196 ? -4.306 5.927 8.508 1.00 93.31 196 ILE A O 1
ATOM 1600 N N . THR A 1 197 ? -3.872 6.899 6.542 1.00 90.88 197 THR A N 1
ATOM 1601 C CA . THR A 1 197 ? -4.789 8.039 6.685 1.00 90.88 197 THR A CA 1
ATOM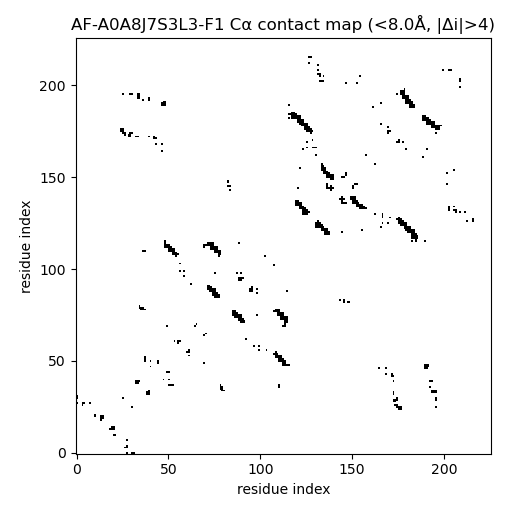 1602 C C . THR A 1 197 ? -5.583 8.172 5.389 1.00 90.88 197 THR A C 1
ATOM 1604 O O . THR A 1 197 ? -5.306 9.065 4.581 1.00 90.88 197 THR A O 1
ATOM 1607 N N . PRO A 1 198 ? -6.489 7.222 5.105 1.00 92.88 198 PRO A N 1
ATOM 1608 C CA . PRO A 1 198 ? -7.107 7.143 3.797 1.00 92.88 198 PRO A CA 1
ATOM 1609 C C . PRO A 1 198 ? -8.091 8.296 3.595 1.00 92.88 198 PRO A C 1
ATOM 1611 O O . PRO A 1 198 ? -8.979 8.532 4.413 1.00 92.88 198 PRO A O 1
ATOM 1614 N N . GLN A 1 199 ? -7.957 8.998 2.471 1.00 91.38 199 GLN A N 1
ATOM 1615 C CA . GLN A 1 199 ? -8.968 9.958 2.040 1.00 91.38 199 GLN A CA 1
ATOM 1616 C C . GLN A 1 199 ? -10.222 9.215 1.591 1.00 91.38 199 GLN A C 1
ATOM 1618 O O . GLN A 1 199 ? -10.145 8.339 0.729 1.00 91.38 199 GLN A O 1
ATOM 1623 N N . PHE A 1 200 ? -11.370 9.582 2.153 1.00 93.62 200 PHE A N 1
ATOM 1624 C CA . PHE A 1 200 ? -12.648 8.925 1.884 1.00 93.62 200 PHE A CA 1
ATOM 1625 C C . PHE A 1 200 ? -13.584 9.721 0.969 1.00 93.62 200 PHE A C 1
ATOM 1627 O O . PHE A 1 200 ? -14.712 9.292 0.785 1.00 93.62 200 PHE A O 1
ATOM 1634 N N . SER A 1 201 ? -13.148 10.829 0.358 1.00 91.00 201 SER A N 1
ATOM 1635 C CA . SER A 1 201 ? -14.001 11.645 -0.529 1.00 91.00 201 SER A CA 1
ATOM 1636 C C . SER A 1 201 ? -14.605 10.862 -1.700 1.00 91.00 201 SER A C 1
ATOM 1638 O O . SER A 1 201 ? -15.727 11.144 -2.092 1.00 91.00 201 SER A O 1
ATOM 1640 N N . GLY A 1 202 ? -13.901 9.858 -2.231 1.00 91.56 202 GLY A N 1
ATOM 1641 C CA . GLY A 1 202 ? -14.483 8.928 -3.204 1.00 91.56 202 GLY A CA 1
ATOM 1642 C C . GLY A 1 202 ? -15.391 7.877 -2.554 1.00 91.56 202 GLY A C 1
ATOM 1643 O O . GLY A 1 202 ? -16.493 7.618 -3.019 1.00 91.56 202 GLY A O 1
ATOM 1644 N N . MET A 1 203 ? -14.956 7.303 -1.429 1.00 95.06 203 MET A N 1
ATOM 1645 C CA . MET A 1 203 ? -15.668 6.204 -0.764 1.00 95.06 203 MET A CA 1
ATOM 1646 C C . MET A 1 203 ? -17.021 6.629 -0.167 1.00 95.06 203 MET A C 1
ATOM 1648 O O . MET A 1 203 ? -17.935 5.811 -0.094 1.00 95.06 203 MET A O 1
ATOM 1652 N N . ILE A 1 204 ? -17.179 7.902 0.221 1.00 95.75 204 ILE A N 1
ATOM 1653 C CA . ILE A 1 204 ? -18.434 8.425 0.796 1.00 95.75 204 ILE A CA 1
ATOM 1654 C C . ILE A 1 204 ? -19.636 8.343 -0.149 1.00 95.75 204 ILE A C 1
ATOM 1656 O O . ILE A 1 204 ? -20.768 8.410 0.318 1.00 95.75 204 ILE A O 1
ATOM 1660 N N . HIS A 1 205 ? -19.410 8.178 -1.455 1.00 94.62 205 HIS A N 1
ATOM 1661 C CA . HIS A 1 205 ? -20.485 7.969 -2.425 1.00 94.62 205 HIS A CA 1
ATOM 1662 C C . HIS A 1 205 ? -21.139 6.585 -2.313 1.00 94.62 205 HIS A C 1
ATOM 1664 O O . HIS A 1 205 ? -22.265 6.416 -2.769 1.00 94.62 205 HIS A O 1
ATOM 1670 N N . PHE A 1 206 ? -20.451 5.617 -1.704 1.00 95.88 206 PHE A N 1
ATOM 1671 C CA . PHE A 1 206 ? -20.903 4.226 -1.601 1.00 95.88 206 PHE A CA 1
ATOM 1672 C C . PHE A 1 206 ? -21.171 3.821 -0.148 1.00 95.88 206 PHE A C 1
ATOM 1674 O O . PHE A 1 206 ? -22.045 3.008 0.135 1.00 95.88 206 PHE A O 1
ATOM 1681 N N . VAL A 1 207 ? -20.436 4.406 0.803 1.00 95.81 207 VAL A N 1
ATOM 1682 C CA . VAL A 1 207 ? -20.521 4.057 2.225 1.00 95.81 207 VAL A CA 1
ATOM 1683 C C . VAL A 1 207 ? -20.398 5.304 3.092 1.00 95.81 207 VAL A C 1
ATOM 1685 O O . VAL A 1 207 ? -19.487 6.101 2.905 1.00 95.81 207 VAL A O 1
ATOM 1688 N N . ASP A 1 208 ? -21.228 5.428 4.130 1.00 96.81 208 ASP A N 1
ATOM 1689 C CA . ASP A 1 208 ? -21.081 6.471 5.156 1.00 96.81 208 ASP A CA 1
ATOM 1690 C C . ASP A 1 208 ? -19.871 6.191 6.077 1.00 96.81 208 ASP A C 1
ATOM 1692 O O . ASP A 1 208 ? -19.984 5.676 7.195 1.00 96.81 208 ASP A O 1
ATOM 1696 N N . VAL A 1 209 ? -18.671 6.478 5.560 1.00 96.25 209 VAL A N 1
ATOM 1697 C CA . VAL A 1 209 ? -17.394 6.275 6.259 1.00 96.25 209 VAL A CA 1
ATOM 1698 C C . VAL A 1 209 ? -17.323 7.070 7.574 1.00 96.25 209 VAL A C 1
ATOM 1700 O O . VAL A 1 209 ? -16.950 6.465 8.584 1.00 96.25 209 VAL A O 1
ATOM 1703 N N . PRO A 1 210 ? -17.693 8.371 7.636 1.00 96.19 210 PRO A N 1
ATOM 1704 C CA . PRO A 1 210 ? -17.676 9.126 8.889 1.00 96.19 210 PRO A CA 1
ATOM 1705 C C . PRO A 1 210 ? -18.545 8.498 9.978 1.00 96.19 210 PRO A C 1
ATOM 1707 O O . PRO A 1 210 ? -18.073 8.321 11.104 1.00 96.19 210 PRO A O 1
ATOM 1710 N N . LYS A 1 211 ? -19.781 8.095 9.650 1.00 96.94 211 LYS A N 1
ATOM 1711 C CA . LYS A 1 211 ? -20.669 7.432 10.610 1.00 96.94 211 LYS A CA 1
ATOM 1712 C C . LYS A 1 211 ? -20.066 6.133 11.127 1.00 96.94 211 LYS A C 1
ATOM 1714 O O . LYS A 1 211 ? -20.021 5.940 12.340 1.00 96.94 211 LYS A O 1
ATOM 1719 N N . LYS A 1 212 ? -19.525 5.286 10.244 1.00 97.31 212 LYS A N 1
ATOM 1720 C CA . LYS A 1 212 ? -18.868 4.032 10.651 1.00 97.31 212 LYS A CA 1
ATOM 1721 C C . LYS A 1 212 ? -17.680 4.271 11.587 1.00 97.31 212 LYS A C 1
ATOM 1723 O O . LYS A 1 212 ? -17.532 3.544 12.567 1.00 97.31 212 LYS A O 1
ATOM 1728 N N . ILE A 1 213 ? -16.857 5.294 11.332 1.00 95.62 213 ILE A N 1
ATOM 1729 C CA . ILE A 1 213 ? -15.745 5.676 12.223 1.00 95.62 213 ILE A CA 1
ATOM 1730 C C . ILE A 1 213 ? -16.271 6.100 13.600 1.00 95.62 213 ILE A C 1
ATOM 1732 O O . ILE A 1 213 ? -15.757 5.636 14.618 1.00 95.62 213 ILE A O 1
ATOM 1736 N N . ILE A 1 214 ? -17.308 6.940 13.649 1.00 95.38 214 ILE A N 1
ATOM 1737 C CA . ILE A 1 214 ? -17.909 7.396 14.911 1.00 95.38 214 ILE A CA 1
ATOM 1738 C C . ILE A 1 214 ? -18.487 6.211 15.694 1.00 95.38 214 ILE A C 1
ATOM 1740 O O . ILE A 1 214 ? -18.192 6.054 16.879 1.00 95.38 214 ILE A O 1
ATOM 1744 N N . GLU A 1 215 ? -19.268 5.349 15.041 1.00 95.69 215 GLU A N 1
ATOM 1745 C CA . GLU A 1 215 ? -19.843 4.144 15.648 1.00 95.69 215 GLU A CA 1
ATOM 1746 C C . GLU A 1 215 ? -18.756 3.212 16.193 1.00 95.69 215 GLU A C 1
ATOM 1748 O O . GLU A 1 215 ? -18.871 2.698 17.309 1.00 95.69 215 GLU A O 1
ATOM 1753 N N . TYR A 1 216 ? -17.665 3.039 15.444 1.00 94.75 216 TYR A N 1
ATOM 1754 C CA . TYR A 1 216 ? -16.516 2.257 15.878 1.00 94.75 216 TYR A CA 1
ATOM 1755 C C . TYR A 1 216 ? -15.879 2.830 17.150 1.00 94.75 216 TYR A C 1
ATOM 1757 O O . TYR A 1 216 ? -15.702 2.103 18.131 1.00 94.75 216 TYR A O 1
ATOM 1765 N N . CYS A 1 217 ? -15.610 4.138 17.179 1.00 92.06 217 CYS A N 1
ATOM 1766 C CA . CYS A 1 217 ? -15.064 4.822 18.351 1.00 92.06 217 CYS A CA 1
ATOM 1767 C C . CYS A 1 217 ? -15.987 4.701 19.576 1.00 92.06 217 CYS A C 1
ATOM 1769 O O . CYS A 1 217 ? -15.521 4.352 20.661 1.00 92.06 217 CYS A O 1
ATOM 1771 N N . LEU A 1 218 ? -17.300 4.905 19.408 1.00 91.38 218 LEU A N 1
ATOM 1772 C CA . LEU A 1 218 ? -18.282 4.771 20.494 1.00 91.38 218 LEU A CA 1
ATOM 1773 C C . LEU A 1 218 ? -18.333 3.346 21.060 1.00 91.38 218 LEU A C 1
ATOM 1775 O O . LEU A 1 218 ? -18.461 3.154 22.272 1.00 91.38 218 LEU A O 1
ATOM 1779 N N . ASN A 1 219 ? -18.226 2.335 20.197 1.00 89.44 219 ASN A N 1
ATOM 1780 C CA . ASN A 1 219 ? -18.230 0.935 20.612 1.00 89.44 219 ASN A CA 1
ATOM 1781 C C . ASN A 1 219 ? -16.955 0.536 21.360 1.00 89.44 219 ASN A C 1
ATOM 1783 O O . ASN A 1 219 ? -17.020 -0.295 22.268 1.00 89.44 219 ASN A O 1
ATOM 1787 N N . LEU A 1 220 ? -15.813 1.138 21.025 1.00 85.56 220 LEU A N 1
ATOM 1788 C CA . LEU A 1 220 ? -14.574 0.959 21.780 1.00 85.56 220 LEU A CA 1
ATOM 1789 C C . LEU A 1 220 ? -14.697 1.538 23.192 1.00 85.56 220 LEU A C 1
ATOM 1791 O O . LEU A 1 220 ? -14.448 0.824 24.158 1.00 85.56 220 LEU A O 1
ATOM 1795 N N . SER A 1 221 ? -15.212 2.763 23.327 1.00 74.56 221 SER A N 1
ATOM 1796 C CA . SER A 1 221 ? -15.396 3.402 24.637 1.00 74.56 221 SER A CA 1
ATOM 1797 C C . SER A 1 221 ? -16.352 2.644 25.564 1.00 74.56 221 SER A C 1
ATOM 1799 O O . SER A 1 221 ? -16.231 2.731 26.782 1.00 74.56 221 SER A O 1
ATOM 1801 N N . LYS A 1 222 ? -17.319 1.893 25.023 1.00 73.50 222 LYS A N 1
ATOM 1802 C CA . LYS A 1 222 ? -18.224 1.055 25.830 1.00 73.50 222 LYS A CA 1
ATOM 1803 C C . LYS A 1 222 ? -17.557 -0.220 26.350 1.00 73.50 222 LYS A C 1
ATOM 1805 O O . LYS A 1 222 ? -17.960 -0.704 27.403 1.00 73.50 222 LYS A O 1
ATOM 1810 N N . LYS A 1 223 ? -16.581 -0.774 25.623 1.00 61.66 223 LYS A N 1
ATOM 1811 C CA . LYS A 1 223 ? -15.847 -1.980 26.042 1.00 61.66 223 LYS A CA 1
ATOM 1812 C C . LYS A 1 223 ? -14.868 -1.695 27.175 1.00 61.66 223 LYS A C 1
ATOM 1814 O O . LYS A 1 223 ? -14.721 -2.548 28.032 1.00 61.66 223 LYS A O 1
ATOM 1819 N N . ASP A 1 224 ? -14.288 -0.498 27.213 1.00 57.50 224 ASP A N 1
ATOM 1820 C CA . ASP A 1 224 ? -13.349 -0.090 28.270 1.00 57.50 224 ASP A CA 1
ATOM 1821 C C . ASP A 1 224 ? -14.043 0.283 29.602 1.00 57.50 224 ASP A C 1
ATOM 1823 O O . ASP A 1 224 ? -13.376 0.504 30.608 1.00 57.50 224 ASP A O 1
ATOM 1827 N N . ASN A 1 225 ? -15.382 0.373 29.615 1.00 50.94 225 ASN A N 1
ATOM 1828 C CA . ASN A 1 225 ? -16.205 0.680 30.797 1.00 50.94 225 ASN A CA 1
ATOM 1829 C C . ASN A 1 225 ? -16.929 -0.555 31.380 1.00 50.94 225 ASN A C 1
ATOM 1831 O O . ASN A 1 225 ? -17.803 -0.397 32.235 1.00 50.94 225 ASN A O 1
ATOM 1835 N N . LYS A 1 226 ? -16.623 -1.761 30.892 1.00 41.34 226 LYS A N 1
ATOM 1836 C CA . LYS A 1 226 ? -17.080 -3.042 31.449 1.00 41.34 226 LYS A CA 1
ATOM 1837 C C . LYS A 1 226 ? -15.896 -3.788 32.040 1.00 41.34 226 LYS A C 1
ATOM 1839 O O . LYS A 1 226 ? -16.121 -4.465 33.063 1.00 41.34 226 LYS A O 1
#

Nearest PDB structures (foldseek):
  3vpd-assembly1_A-2  TM=8.228E-01  e=6.092E-16  Thermus thermophilus
  2i87-assembly1_B  TM=6.901E-01  e=1.461E-11  Staphylococcus aureus subsp. aureus COL
  5ig9-assembly4_G  TM=7.492E-01  e=7.695E-10  Microcystis aeruginosa MRC
  5ig9-assembly3_E  TM=6.831E-01  e=8.647E-10  Microcystis aeruginosa MRC
  5ig9-assembly2_C  TM=7.011E-01  e=1.378E-09  Microcystis aeruginosa MRC

Mean predicted aligned error: 5.43 Å

Foldseek 3Di:
DVVLVVLVVVQVVCVVVVHDHDDDAPHPQLVVQQQFQVSLCVLQVVQAFDKDKDLDLDLVVVVVVCVVTEDPFKWKAARGDDDCPLTDTDRDSVSVVVSSVVCSVVSGMIMIGHDDDFPWWKWWWAAAQFTQFMKTFADDPDPDRRVSVVTDIDGDDDDPVVRVSVSVSCVSSSHRTWTWIKGHHPPGIHTHHTHNPDDCPVVVVPGVPVVVNVVSVVVVVVVVVD

Radius of gyration: 19.34 Å; Cα contacts (8 Å, |Δi|>4): 369; chains: 1; bounding box: 47×30×59 Å

Organism: Methanococcus voltae (NCBI:txid2188)

Secondary structure (DSSP, 8-state):
-HHHHHHHHHHHHHHHTT------SS-HHHHHHHHSHHHHHHHHTTTS--EEEE----HHHHHHHHHHH-PSSEEEE-SS--TTTT-EEESSHHHHHHHHHHHHTT---EEEEE----SEEEEEEEETTEEEEEEEEE-SSSS---GGGT-EEEE----HHHHHHHHHHHHHHT-SEEEEEEEE-SS-EEEEEEESS---TTGGGTS-HHHHHHHHHHHHHHHTT-

InterPro domains:
  IPR004666 Ribosomal bS6 modification enzyme RimK/Lysine biosynthesis enzyme LysX [TIGR00768] (21-216)
  IPR011761 ATP-grasp fold [PS50975] (38-222)
  IPR013651 ATP-grasp fold, RimK-type [PF08443] (56-216)
  IPR013815 ATP-grasp fold, subdomain 1 [G3DSA:3.30.1490.20] (49-116)